Protein AF-A0A9D6UH23-F1 (afdb_monomer_lite)

Structure (mmCIF, N/CA/C/O backbone):
data_AF-A0A9D6UH23-F1
#
_entry.id   AF-A0A9D6UH23-F1
#
loop_
_atom_site.group_PDB
_atom_site.id
_atom_site.type_symbol
_atom_site.label_atom_id
_atom_site.label_alt_id
_atom_site.label_comp_id
_atom_site.label_asym_id
_atom_site.label_entity_id
_atom_site.label_seq_id
_atom_site.pdbx_PDB_ins_code
_atom_site.Cartn_x
_atom_site.Cartn_y
_atom_site.Cartn_z
_atom_site.occupancy
_atom_site.B_iso_or_equiv
_atom_site.auth_seq_id
_atom_site.auth_comp_id
_atom_site.auth_asym_id
_atom_site.auth_atom_id
_atom_site.pdbx_PDB_model_num
ATOM 1 N N . MET A 1 1 ? -63.597 -39.439 33.596 1.00 49.31 1 MET A N 1
ATOM 2 C CA . MET A 1 1 ? -62.491 -38.861 32.801 1.00 49.31 1 MET A CA 1
ATOM 3 C C . MET A 1 1 ? -61.851 -37.752 33.617 1.00 49.31 1 MET A C 1
ATOM 5 O O . MET A 1 1 ? -62.451 -36.697 33.770 1.00 49.31 1 MET A O 1
ATOM 9 N N . GLY A 1 2 ? -60.706 -38.039 34.240 1.00 55.06 2 GLY A N 1
ATOM 10 C CA . GLY A 1 2 ? -59.949 -37.055 35.014 1.00 55.06 2 GLY A CA 1
ATOM 11 C C . GLY A 1 2 ? -59.305 -36.044 34.073 1.00 55.06 2 GLY A C 1
ATOM 12 O O . GLY A 1 2 ? -58.543 -36.428 33.190 1.00 55.06 2 GLY A O 1
ATOM 13 N N . GLY A 1 3 ? -59.661 -34.770 34.224 1.00 52.69 3 GLY A N 1
ATOM 14 C CA . GLY A 1 3 ? -59.073 -33.688 33.443 1.00 52.69 3 GLY A CA 1
ATOM 15 C C . GLY A 1 3 ? -57.615 -33.469 33.838 1.00 52.69 3 GLY A C 1
ATOM 16 O O . GLY A 1 3 ? -57.324 -33.213 35.007 1.00 52.69 3 GLY A O 1
ATOM 17 N N . LEU A 1 4 ? -56.703 -33.547 32.864 1.00 64.06 4 LEU A N 1
ATOM 18 C CA . LEU A 1 4 ? -55.340 -33.047 33.017 1.00 64.06 4 LEU A CA 1
ATOM 19 C C . LEU A 1 4 ? -55.408 -31.527 33.219 1.00 64.06 4 LEU A C 1
ATOM 21 O O . LEU A 1 4 ? -55.721 -30.780 32.292 1.00 64.06 4 LEU A O 1
ATOM 25 N N . LYS A 1 5 ? -55.110 -31.061 34.435 1.00 62.75 5 LYS A N 1
ATOM 26 C CA . LYS A 1 5 ? -54.800 -29.650 34.677 1.00 62.75 5 LYS A CA 1
ATOM 27 C C . LYS A 1 5 ? -53.452 -29.345 34.026 1.00 62.75 5 LYS A C 1
ATOM 29 O O . LYS A 1 5 ? -52.419 -29.775 34.527 1.00 62.75 5 LYS A O 1
ATOM 34 N N . ALA A 1 6 ? -53.470 -28.599 32.925 1.00 67.31 6 ALA A N 1
ATOM 35 C CA . ALA A 1 6 ? -52.273 -27.964 32.394 1.00 67.31 6 ALA A CA 1
ATOM 36 C C . ALA A 1 6 ? -51.792 -26.911 33.406 1.00 67.31 6 ALA A C 1
ATOM 38 O O . ALA A 1 6 ? -52.476 -25.915 33.655 1.00 67.31 6 ALA A O 1
ATOM 39 N N . VAL A 1 7 ? -50.639 -27.165 34.023 1.00 65.31 7 VAL A N 1
ATOM 40 C CA . VAL A 1 7 ? -49.910 -26.176 34.818 1.00 65.31 7 VAL A CA 1
ATOM 41 C C . VAL A 1 7 ? -49.396 -25.121 33.840 1.00 65.31 7 VAL A C 1
ATOM 43 O O . VAL A 1 7 ? -48.483 -25.369 33.061 1.00 65.31 7 VAL A O 1
ATOM 46 N N . ASN A 1 8 ? -50.048 -23.960 33.817 1.00 63.88 8 ASN A N 1
ATOM 47 C CA . ASN A 1 8 ? -49.547 -22.784 33.115 1.00 63.88 8 ASN A CA 1
ATOM 48 C C . ASN A 1 8 ? -48.603 -22.039 34.063 1.00 63.88 8 ASN A C 1
ATOM 50 O O . ASN A 1 8 ? -49.031 -21.112 34.754 1.00 63.88 8 ASN A O 1
ATOM 54 N N . ASP A 1 9 ? -47.334 -22.443 34.085 1.00 62.91 9 ASP A N 1
ATOM 55 C CA . ASP A 1 9 ? -46.249 -21.707 34.739 1.00 62.91 9 ASP A CA 1
ATOM 56 C C . ASP A 1 9 ? -45.977 -20.410 33.965 1.00 62.91 9 ASP A C 1
ATOM 58 O O . ASP A 1 9 ? -45.059 -20.299 33.153 1.00 62.91 9 ASP A O 1
ATOM 62 N N . LYS A 1 10 ? -46.824 -19.400 34.177 1.00 63.03 10 LYS A N 1
ATOM 63 C CA . LYS A 1 10 ? -46.615 -18.046 33.655 1.00 63.03 10 LYS A CA 1
ATOM 64 C C . LYS A 1 10 ? -45.636 -17.294 34.557 1.00 63.03 10 LYS A C 1
ATOM 66 O O . LYS A 1 10 ? -46.010 -16.332 35.222 1.00 63.03 10 LYS A O 1
ATOM 71 N N . ASN A 1 11 ? -44.381 -17.730 34.561 1.00 68.19 11 ASN A N 1
ATOM 72 C CA . ASN A 1 11 ? -43.277 -16.972 35.141 1.00 68.19 11 ASN A CA 1
ATOM 73 C C . ASN A 1 11 ? -42.895 -15.853 34.160 1.00 68.19 11 ASN A C 1
ATOM 75 O O . ASN A 1 11 ? -42.048 -16.029 33.288 1.00 68.19 11 ASN A O 1
ATOM 79 N N . GLY A 1 12 ? -43.601 -14.724 34.239 1.00 73.75 12 GLY A N 1
ATOM 80 C CA . GLY A 1 12 ? -43.229 -13.505 33.523 1.00 73.75 12 GLY A CA 1
ATOM 81 C C . GLY A 1 12 ? -42.030 -12.831 34.190 1.00 73.75 12 GLY A C 1
ATOM 82 O O . GLY A 1 12 ? -41.964 -12.776 35.415 1.00 73.75 12 GLY A O 1
ATOM 83 N N . PHE A 1 13 ? -41.105 -12.307 33.384 1.00 79.12 13 PHE A N 1
ATOM 84 C CA . PHE A 1 13 ? -40.005 -11.462 33.856 1.00 79.12 13 PHE A CA 1
ATOM 85 C C . PHE A 1 13 ? -40.562 -10.245 34.601 1.00 79.12 13 PHE A C 1
ATOM 87 O O . PHE A 1 13 ? -41.489 -9.584 34.121 1.00 79.12 13 PHE A O 1
ATOM 94 N N . THR A 1 14 ? -40.001 -9.924 35.761 1.00 90.19 14 THR A N 1
ATOM 95 C CA . THR A 1 14 ? -40.414 -8.741 36.511 1.00 90.19 14 THR A CA 1
ATOM 96 C C . THR A 1 14 ? -39.793 -7.477 35.911 1.00 90.19 14 THR A C 1
ATOM 98 O O . THR A 1 14 ? -38.665 -7.467 35.415 1.00 90.19 14 THR A O 1
ATOM 101 N N . LEU A 1 15 ? -40.526 -6.362 35.984 1.00 89.44 15 LEU A N 1
ATOM 102 C CA . LEU A 1 15 ? -40.021 -5.044 35.580 1.00 89.44 15 LEU A CA 1
ATOM 103 C C . LEU A 1 15 ? -38.743 -4.666 36.341 1.00 89.44 15 LEU A C 1
ATOM 105 O O . LEU A 1 15 ? -37.844 -4.051 35.774 1.00 89.44 15 LEU A O 1
ATOM 109 N N . ILE A 1 16 ? -38.648 -5.065 37.612 1.00 92.19 16 ILE A N 1
ATOM 110 C CA . ILE A 1 16 ? -37.480 -4.784 38.444 1.00 92.19 16 ILE A CA 1
ATOM 111 C C . ILE A 1 16 ? -36.256 -5.608 38.030 1.00 92.19 16 ILE A C 1
ATOM 113 O O . ILE A 1 16 ? -35.155 -5.062 38.002 1.00 92.19 16 ILE A O 1
ATOM 117 N N . GLU A 1 17 ? -36.427 -6.873 37.630 1.00 91.19 17 GLU A N 1
ATOM 118 C CA . GLU A 1 17 ? -35.328 -7.684 37.085 1.00 91.19 17 GLU A CA 1
ATOM 119 C C . GLU A 1 17 ? -34.747 -7.037 35.831 1.00 91.19 17 GLU A C 1
ATOM 121 O O . GLU A 1 17 ? -33.531 -6.914 35.699 1.00 91.19 17 GLU A O 1
ATOM 126 N N . LEU A 1 18 ? -35.608 -6.547 34.938 1.00 90.50 18 LEU A N 1
ATOM 127 C CA . LEU A 1 18 ? -35.157 -5.906 33.709 1.00 90.50 18 LEU A CA 1
ATOM 128 C C . LEU A 1 18 ? -34.449 -4.566 33.983 1.00 90.50 18 LEU A C 1
ATOM 130 O O . LEU A 1 18 ? -33.442 -4.263 33.344 1.00 90.50 18 LEU A O 1
ATOM 134 N N . LEU A 1 19 ? -34.904 -3.797 34.979 1.00 92.69 19 LEU A N 1
ATOM 135 C CA . LEU A 1 19 ? -34.249 -2.551 35.396 1.00 92.69 19 LEU A CA 1
ATOM 136 C C . LEU A 1 19 ? -32.844 -2.781 35.967 1.00 92.69 19 LEU A C 1
ATOM 138 O O . LEU A 1 19 ? -31.920 -2.038 35.631 1.00 92.69 19 LEU A O 1
ATOM 142 N N . ILE A 1 20 ? -32.659 -3.817 36.789 1.00 94.44 20 ILE A N 1
ATOM 143 C CA . ILE A 1 20 ? -31.343 -4.154 37.352 1.00 94.44 20 ILE A CA 1
ATOM 144 C C . ILE A 1 20 ? -30.382 -4.595 36.241 1.00 94.44 20 ILE A C 1
ATOM 146 O O . ILE A 1 20 ? -29.225 -4.175 36.226 1.00 94.44 20 ILE A O 1
ATOM 150 N N . VAL A 1 21 ? -30.857 -5.384 35.273 1.00 95.06 21 VAL A N 1
ATOM 151 C CA . VAL A 1 21 ? -30.034 -5.836 34.141 1.00 95.06 21 VAL A CA 1
ATOM 152 C C . VAL A 1 21 ? -29.524 -4.651 33.319 1.00 95.06 21 VAL A C 1
ATOM 154 O O . VAL A 1 21 ? -28.325 -4.562 33.054 1.00 95.06 21 VAL A O 1
ATOM 157 N N . VAL A 1 22 ? -30.396 -3.701 32.963 1.00 94.94 22 VAL A N 1
ATOM 158 C CA . VAL A 1 22 ? -29.988 -2.509 32.198 1.00 94.94 22 VAL A CA 1
ATOM 159 C C . VAL A 1 22 ? -29.034 -1.627 33.009 1.00 94.94 22 VAL A C 1
ATOM 161 O O . VAL A 1 22 ? -28.073 -1.102 32.446 1.00 94.94 22 VAL A O 1
ATOM 164 N N . ALA A 1 23 ? -29.232 -1.514 34.327 1.00 95.38 23 ALA A N 1
ATOM 165 C CA . ALA A 1 23 ? -28.320 -0.777 35.201 1.00 95.38 23 ALA A CA 1
ATOM 166 C C . ALA A 1 23 ? -26.905 -1.386 35.210 1.00 95.38 23 ALA A C 1
ATOM 168 O O . ALA A 1 23 ? -25.921 -0.660 35.062 1.00 95.38 23 ALA A O 1
ATOM 169 N N . ILE A 1 24 ? -26.786 -2.714 35.311 1.00 96.81 24 ILE A N 1
ATOM 170 C CA . ILE A 1 24 ? -25.489 -3.408 35.275 1.00 96.81 24 ILE A CA 1
ATOM 171 C C . ILE A 1 24 ? -24.831 -3.263 33.895 1.00 96.81 24 ILE A C 1
ATOM 173 O O . ILE A 1 24 ? -23.644 -2.937 33.817 1.00 96.81 24 ILE A O 1
ATOM 177 N N . ILE A 1 25 ? -25.589 -3.440 32.804 1.00 96.38 25 ILE A N 1
ATOM 178 C CA . ILE A 1 25 ? -25.079 -3.249 31.435 1.00 96.38 25 ILE A CA 1
ATOM 179 C C . ILE A 1 25 ? -24.579 -1.813 31.242 1.00 96.38 25 ILE A C 1
ATOM 181 O O . ILE A 1 25 ? -23.521 -1.623 30.649 1.00 96.38 25 ILE A O 1
ATOM 185 N N . GLY A 1 26 ? -25.282 -0.809 31.778 1.00 96.00 26 GLY A N 1
ATOM 186 C CA . GLY A 1 26 ? -24.863 0.592 31.711 1.00 96.00 26 GLY A CA 1
ATOM 187 C C . GLY A 1 26 ? -23.502 0.844 32.370 1.00 96.00 26 GLY A C 1
ATOM 188 O O . GLY A 1 26 ? -22.642 1.497 31.776 1.00 96.00 26 GLY A O 1
ATOM 189 N N . ILE A 1 27 ? -23.268 0.265 33.553 1.00 95.81 27 ILE A N 1
ATOM 190 C CA . ILE A 1 27 ? -21.978 0.361 34.256 1.00 95.81 27 ILE A CA 1
ATOM 191 C C . ILE A 1 27 ? -20.874 -0.299 33.421 1.00 95.81 27 ILE A C 1
ATOM 193 O O . ILE A 1 27 ? -19.847 0.326 33.152 1.00 95.81 27 ILE A O 1
ATOM 197 N N . LEU A 1 28 ? -21.095 -1.526 32.938 1.00 96.75 28 LEU A N 1
ATOM 198 C CA . LEU A 1 28 ? -20.116 -2.232 32.105 1.00 96.75 28 LEU A CA 1
ATOM 199 C C . LEU A 1 28 ? -19.813 -1.476 30.802 1.00 96.75 28 LEU A C 1
ATOM 201 O O . LEU A 1 28 ? -18.648 -1.338 30.431 1.00 96.75 28 LEU A O 1
ATOM 205 N N . ALA A 1 29 ? -20.837 -0.937 30.136 1.00 94.56 29 ALA A N 1
ATOM 206 C CA . ALA A 1 29 ? -20.697 -0.191 28.889 1.00 94.56 29 ALA A CA 1
ATOM 207 C C . ALA A 1 29 ? -19.859 1.084 29.070 1.00 94.56 29 ALA A C 1
ATOM 209 O O . ALA A 1 29 ? -19.006 1.372 28.232 1.00 94.56 29 ALA A O 1
ATOM 210 N N . SER A 1 30 ? -20.041 1.809 30.181 1.00 94.38 30 SER A N 1
ATOM 211 C CA . SER A 1 30 ? -19.288 3.040 30.464 1.00 94.38 30 SER A CA 1
ATOM 212 C C . SER A 1 30 ? -17.771 2.829 30.563 1.00 94.38 30 SER A C 1
ATOM 214 O O . SER A 1 30 ? -17.003 3.706 30.175 1.00 94.38 30 SER A O 1
ATOM 216 N N . ILE A 1 31 ? -17.338 1.648 31.017 1.00 93.12 31 ILE A N 1
ATOM 217 C CA . ILE A 1 31 ? -15.921 1.270 31.108 1.00 93.12 31 ILE A CA 1
ATOM 218 C C . ILE A 1 31 ? -15.450 0.626 29.794 1.00 93.12 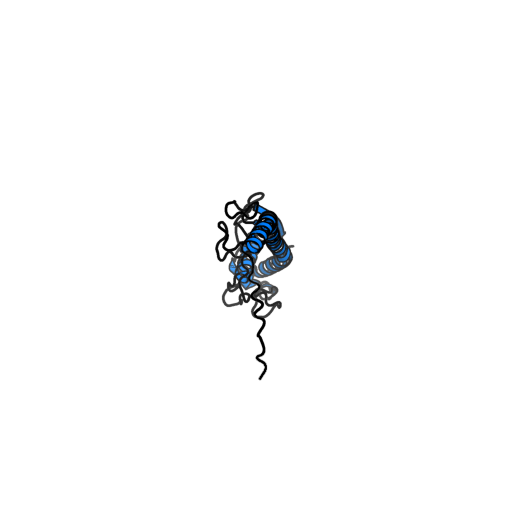31 ILE A C 1
ATOM 220 O O . ILE A 1 31 ? -14.343 0.893 29.324 1.00 93.12 31 ILE A O 1
ATOM 224 N N . ALA A 1 32 ? -16.288 -0.209 29.174 1.00 91.94 32 ALA A N 1
ATOM 225 C CA . ALA A 1 32 ? -15.913 -1.001 28.006 1.00 91.94 32 ALA A CA 1
ATOM 226 C C . ALA A 1 32 ? -15.811 -0.181 26.708 1.00 91.94 32 ALA A C 1
ATOM 228 O O . ALA A 1 32 ? -14.879 -0.388 25.930 1.00 91.94 32 ALA A O 1
ATOM 229 N N . ILE A 1 33 ? -16.733 0.758 26.467 1.00 90.31 33 ILE A N 1
ATOM 230 C CA . ILE A 1 33 ? -16.789 1.555 25.228 1.00 90.31 33 ILE A CA 1
ATOM 231 C C . ILE A 1 33 ? -15.488 2.336 24.963 1.00 90.31 33 ILE A C 1
ATOM 233 O O . ILE A 1 33 ? -14.926 2.168 23.875 1.00 90.31 33 ILE A O 1
ATOM 237 N N . PRO A 1 34 ? -14.954 3.150 25.899 1.00 86.62 34 PRO A N 1
ATOM 238 C CA . PRO A 1 34 ? -13.729 3.907 25.632 1.00 86.62 34 PRO A CA 1
ATOM 239 C C . PRO A 1 34 ? -12.519 2.991 25.388 1.00 86.62 34 PRO A C 1
ATOM 241 O O . PRO A 1 34 ? -11.709 3.260 24.499 1.00 86.62 34 PRO A O 1
ATOM 244 N N . GLY A 1 35 ? -12.421 1.870 26.113 1.00 87.88 35 GLY A N 1
ATOM 245 C CA . GLY A 1 35 ? -11.365 0.876 25.900 1.00 87.88 35 GLY A CA 1
ATOM 246 C C . GLY A 1 35 ? -11.446 0.204 24.525 1.00 87.88 35 GLY A C 1
ATOM 247 O O . GLY A 1 35 ? -10.427 0.031 23.853 1.00 87.88 35 GLY A O 1
ATOM 248 N N . TYR A 1 36 ? -12.657 -0.126 24.072 1.00 88.81 36 TYR A N 1
ATOM 249 C CA . TYR A 1 36 ? -12.892 -0.740 22.766 1.00 88.81 36 TYR A CA 1
ATOM 250 C C . TYR A 1 36 ? -12.531 0.197 21.605 1.00 88.81 36 TYR A C 1
ATOM 252 O O . TYR A 1 36 ? -11.835 -0.221 20.677 1.00 88.81 36 TYR A O 1
ATOM 260 N N . ILE A 1 37 ? -12.927 1.473 21.678 1.00 86.06 37 ILE A N 1
ATOM 261 C CA . ILE A 1 37 ? -12.585 2.487 20.665 1.00 86.06 37 ILE A CA 1
ATOM 262 C C . ILE A 1 37 ? -11.061 2.648 20.561 1.00 86.06 37 ILE A C 1
ATOM 264 O O . ILE A 1 37 ? -10.508 2.595 19.464 1.00 86.06 37 ILE A O 1
ATOM 268 N N . GLY A 1 38 ? -10.357 2.740 21.696 1.00 85.75 38 GLY A N 1
ATOM 269 C CA . GLY A 1 38 ? -8.894 2.831 21.709 1.00 85.75 38 GLY A CA 1
ATOM 270 C C . GLY A 1 38 ? -8.179 1.581 21.170 1.00 85.75 38 GLY A C 1
ATOM 271 O O . GLY A 1 38 ? -7.083 1.683 20.617 1.00 85.75 38 GLY A O 1
ATOM 272 N N . SER A 1 39 ? -8.776 0.393 21.304 1.00 89.12 39 SER A N 1
ATOM 273 C CA . SER A 1 39 ? -8.227 -0.848 20.737 1.00 89.12 39 SER A CA 1
ATOM 274 C C . SER A 1 39 ? -8.388 -0.910 19.215 1.00 89.12 39 SER A C 1
ATOM 276 O O . SER A 1 39 ? -7.436 -1.244 18.500 1.00 89.12 39 SER A O 1
ATOM 278 N N . GLN A 1 40 ? -9.563 -0.524 18.700 1.00 88.19 40 GLN A N 1
ATOM 279 C CA . GLN A 1 40 ? -9.784 -0.397 17.256 1.00 88.19 40 GLN A CA 1
ATOM 280 C C . GLN A 1 40 ? -8.801 0.592 16.632 1.00 88.19 40 GLN A C 1
ATOM 282 O O . GLN A 1 40 ? -8.210 0.313 15.592 1.00 88.19 40 GLN A O 1
ATOM 287 N N . GLU A 1 41 ? -8.569 1.707 17.317 1.00 85.75 41 GLU A N 1
ATOM 288 C CA . GLU A 1 41 ? -7.643 2.744 16.891 1.00 85.75 41 GLU A CA 1
ATOM 289 C C . GLU A 1 41 ? -6.211 2.232 16.718 1.00 85.75 41 GLU A C 1
ATOM 291 O O . GLU A 1 41 ? -5.603 2.327 15.648 1.00 85.75 41 GLU A O 1
ATOM 296 N N . LYS A 1 42 ? -5.682 1.602 17.770 1.00 87.94 42 LYS A N 1
ATOM 297 C CA . LYS A 1 42 ? -4.353 0.982 17.735 1.00 87.94 42 LYS A CA 1
ATOM 298 C C . LYS A 1 42 ? -4.251 -0.068 16.633 1.00 87.94 42 LYS A C 1
ATOM 300 O O . LYS A 1 42 ? -3.207 -0.177 15.991 1.00 87.94 42 LYS A O 1
ATOM 305 N N . SER A 1 43 ? -5.330 -0.811 16.393 1.00 90.69 43 SER A N 1
ATOM 306 C CA . SER A 1 43 ? -5.388 -1.812 15.328 1.00 90.69 43 SER A CA 1
ATOM 307 C C . SER A 1 43 ? -5.273 -1.162 13.946 1.00 90.69 43 SER A C 1
ATOM 309 O O . SER A 1 43 ? -4.437 -1.592 13.155 1.00 90.69 43 SER A O 1
ATOM 311 N N . ARG A 1 44 ? -6.012 -0.076 13.672 1.00 90.44 44 ARG A N 1
ATOM 312 C CA . ARG A 1 44 ? -5.926 0.670 12.400 1.00 90.44 44 ARG A CA 1
ATOM 313 C C . ARG A 1 44 ? -4.538 1.258 12.164 1.00 90.44 44 ARG A C 1
ATOM 315 O O . ARG A 1 44 ? -3.969 1.057 11.091 1.00 90.44 44 ARG A O 1
ATOM 322 N N . LYS A 1 45 ? -3.958 1.919 13.174 1.00 90.06 45 LYS A N 1
ATOM 323 C CA . LYS A 1 45 ? -2.577 2.433 13.106 1.00 90.06 45 LYS A CA 1
ATOM 324 C C . LYS A 1 45 ? -1.579 1.308 12.814 1.00 90.06 45 LYS A C 1
ATOM 326 O O . LYS A 1 45 ? -0.722 1.450 11.945 1.00 90.06 45 LYS A O 1
ATOM 331 N N . SER A 1 46 ? -1.724 0.163 13.487 1.00 92.00 46 SER A N 1
ATOM 332 C CA . SER A 1 46 ? -0.863 -1.003 13.263 1.00 92.00 46 SER A CA 1
ATOM 333 C C . SER A 1 46 ? -0.951 -1.534 11.832 1.00 92.00 46 SER A C 1
ATOM 335 O O . SER A 1 46 ? 0.085 -1.868 11.263 1.00 92.00 46 SER A O 1
ATOM 337 N N . VAL A 1 47 ? -2.149 -1.586 11.240 1.00 92.81 47 VAL A N 1
ATOM 338 C CA . VAL A 1 47 ? -2.339 -2.053 9.857 1.00 92.81 47 VAL A CA 1
ATOM 339 C C . VAL A 1 47 ? -1.577 -1.174 8.868 1.00 92.81 47 VAL A C 1
ATOM 341 O O . VAL A 1 47 ? -0.833 -1.710 8.055 1.00 92.81 47 VAL A O 1
ATOM 344 N N . ILE A 1 48 ? -1.674 0.155 8.970 1.00 92.38 48 ILE A N 1
ATOM 345 C CA . ILE A 1 48 ? -0.981 1.058 8.032 1.00 92.38 48 ILE A CA 1
ATOM 346 C C . ILE A 1 48 ? 0.536 0.992 8.209 1.00 92.38 48 ILE A C 1
ATOM 348 O O . ILE A 1 48 ? 1.266 0.921 7.225 1.00 92.38 48 ILE A O 1
ATOM 352 N N . ILE A 1 49 ? 1.028 0.967 9.452 1.00 92.69 49 ILE A N 1
ATOM 353 C CA . ILE A 1 49 ? 2.470 0.830 9.711 1.00 92.69 49 ILE A CA 1
ATOM 354 C C . ILE A 1 49 ? 2.994 -0.486 9.122 1.00 92.69 49 ILE A C 1
ATOM 356 O O . ILE A 1 49 ? 4.062 -0.510 8.513 1.00 92.69 49 ILE A O 1
ATOM 360 N N . LYS A 1 50 ? 2.245 -1.583 9.282 1.00 95.06 50 LYS A N 1
ATOM 361 C CA . LYS A 1 50 ? 2.597 -2.880 8.694 1.00 95.06 50 LYS A CA 1
ATOM 362 C C . LYS A 1 50 ? 2.555 -2.840 7.170 1.00 95.06 50 LYS A C 1
ATOM 364 O O . LYS A 1 50 ? 3.481 -3.354 6.561 1.00 95.06 50 LYS A O 1
ATOM 369 N N . ALA A 1 51 ? 1.545 -2.207 6.578 1.00 94.38 51 ALA A N 1
ATOM 370 C CA . ALA A 1 51 ? 1.432 -2.048 5.132 1.00 94.38 51 ALA A CA 1
ATOM 371 C C . ALA A 1 51 ? 2.629 -1.275 4.556 1.00 94.38 51 ALA A C 1
ATOM 373 O O . ALA A 1 51 ? 3.264 -1.749 3.620 1.00 94.38 51 ALA A O 1
ATOM 374 N N . GLY A 1 52 ? 3.008 -0.151 5.174 1.00 94.50 52 GLY A N 1
ATOM 375 C CA . GLY A 1 52 ? 4.178 0.625 4.756 1.00 94.50 52 GLY A CA 1
ATOM 376 C C . GLY A 1 52 ? 5.495 -0.150 4.879 1.00 94.50 52 GLY A C 1
ATOM 377 O O . GLY A 1 52 ? 6.327 -0.105 3.979 1.00 94.50 52 GLY A O 1
ATOM 378 N N . ARG A 1 53 ? 5.681 -0.919 5.959 1.00 94.56 53 ARG A N 1
ATOM 379 C CA . ARG A 1 53 ? 6.869 -1.780 6.113 1.00 94.56 53 ARG A CA 1
ATOM 380 C C . ARG A 1 53 ? 6.887 -2.941 5.124 1.00 94.56 53 ARG A C 1
ATOM 382 O O . ARG A 1 53 ? 7.941 -3.272 4.606 1.00 94.56 53 ARG A O 1
ATOM 389 N N . ALA A 1 54 ? 5.735 -3.551 4.857 1.00 93.19 54 ALA A N 1
ATOM 390 C CA . ALA A 1 54 ? 5.629 -4.642 3.896 1.00 93.19 54 ALA A CA 1
ATOM 391 C C . ALA A 1 54 ? 5.947 -4.171 2.471 1.00 93.19 54 ALA A C 1
ATOM 393 O O . ALA A 1 54 ? 6.583 -4.902 1.726 1.00 93.19 54 ALA A O 1
ATOM 394 N N . SER A 1 55 ? 5.588 -2.929 2.125 1.00 93.44 55 SER A N 1
ATOM 395 C CA . SER A 1 55 ? 5.886 -2.361 0.805 1.00 93.44 55 SER A CA 1
ATOM 396 C C . SER A 1 55 ? 7.362 -2.038 0.563 1.00 93.44 55 SER A C 1
ATOM 398 O O . SER A 1 55 ? 7.726 -1.685 -0.553 1.00 93.44 55 SER A O 1
ATOM 400 N N . GLU A 1 56 ? 8.228 -2.135 1.575 1.00 93.25 56 GLU A N 1
ATOM 401 C CA . GLU A 1 56 ? 9.640 -1.765 1.448 1.00 93.25 56 GLU A CA 1
ATOM 402 C C . GLU A 1 56 ? 10.377 -2.610 0.412 1.00 93.25 56 GLU A C 1
ATOM 404 O O . GLU A 1 56 ? 10.984 -2.067 -0.512 1.00 93.25 56 GLU A O 1
ATOM 409 N N . SER A 1 57 ? 10.310 -3.936 0.555 1.00 92.50 57 SER A N 1
ATOM 410 C CA . SER A 1 57 ? 10.981 -4.861 -0.360 1.00 92.50 57 SER A CA 1
ATOM 411 C C . SER A 1 57 ? 10.439 -4.732 -1.772 1.00 92.50 57 SER A C 1
ATOM 413 O O . SER A 1 57 ? 11.208 -4.725 -2.730 1.00 92.50 57 SER A O 1
ATOM 415 N N . ASP A 1 58 ? 9.124 -4.574 -1.905 1.00 91.94 58 ASP A N 1
ATOM 416 C CA . ASP A 1 58 ? 8.496 -4.458 -3.214 1.00 91.94 58 ASP A CA 1
ATOM 417 C C . ASP A 1 58 ? 8.962 -3.179 -3.900 1.00 91.94 58 ASP A C 1
ATOM 419 O O . ASP A 1 58 ? 9.445 -3.224 -5.024 1.00 91.94 58 ASP A O 1
ATOM 423 N N . MET A 1 59 ? 8.913 -2.044 -3.200 1.00 93.75 59 MET A N 1
ATOM 424 C CA . MET A 1 59 ? 9.345 -0.762 -3.749 1.00 93.75 59 MET A CA 1
ATOM 425 C C . MET A 1 59 ? 10.818 -0.778 -4.153 1.00 93.75 59 MET A C 1
ATOM 427 O O . MET A 1 59 ? 11.160 -0.229 -5.198 1.00 93.75 59 MET A O 1
ATOM 431 N N . GLN A 1 60 ? 11.683 -1.451 -3.388 1.00 93.88 60 GLN A N 1
ATOM 432 C CA . GLN A 1 60 ? 13.074 -1.677 -3.789 1.00 93.88 60 GLN A CA 1
ATOM 433 C C . GLN A 1 60 ? 13.157 -2.414 -5.133 1.00 93.88 60 GLN A C 1
ATOM 435 O O . GLN A 1 60 ? 13.846 -1.967 -6.051 1.00 93.88 60 GLN A O 1
ATOM 440 N N . HIS A 1 61 ? 12.434 -3.524 -5.284 1.00 93.56 61 HIS A N 1
ATOM 441 C CA . HIS A 1 61 ? 12.416 -4.283 -6.535 1.00 93.56 61 HIS A CA 1
ATOM 442 C C . HIS A 1 61 ? 11.833 -3.472 -7.703 1.00 93.56 61 HIS A C 1
ATOM 444 O O . HIS A 1 61 ? 12.434 -3.433 -8.774 1.00 93.56 61 HIS A O 1
ATOM 450 N N . TRP A 1 62 ? 10.736 -2.750 -7.482 1.00 94.12 62 TRP A N 1
ATOM 451 C CA . TRP A 1 62 ? 10.055 -1.958 -8.506 1.00 94.12 62 TRP A CA 1
ATOM 452 C C . TRP A 1 62 ? 10.888 -0.784 -9.014 1.00 94.12 62 TRP A C 1
ATOM 454 O O . TRP A 1 62 ? 10.931 -0.547 -10.221 1.00 94.12 62 TRP A O 1
ATOM 464 N N . ILE A 1 63 ? 11.601 -0.079 -8.132 1.00 95.19 63 ILE A N 1
ATOM 465 C CA . ILE A 1 63 ? 12.509 0.997 -8.549 1.00 95.19 63 ILE A CA 1
ATOM 466 C C . ILE A 1 63 ? 13.651 0.422 -9.396 1.00 95.19 63 ILE A C 1
ATOM 468 O O . ILE A 1 63 ? 13.942 0.955 -10.467 1.00 95.19 63 ILE A O 1
ATOM 472 N N . ASN A 1 64 ? 14.261 -0.688 -8.968 1.00 94.75 64 ASN A N 1
ATOM 473 C CA . ASN A 1 64 ? 15.343 -1.339 -9.715 1.00 94.75 64 ASN A CA 1
ATOM 474 C C . ASN A 1 64 ? 14.893 -1.781 -11.120 1.00 94.75 64 ASN A C 1
ATOM 476 O O . ASN A 1 64 ? 15.625 -1.609 -12.098 1.00 94.75 64 ASN A O 1
ATOM 480 N N . SER A 1 65 ? 13.680 -2.320 -11.235 1.00 93.94 65 SER A N 1
ATOM 481 C CA . SER A 1 65 ? 13.070 -2.711 -12.509 1.00 93.94 65 SER A CA 1
ATOM 482 C C . SER A 1 65 ? 12.767 -1.504 -13.402 1.00 93.94 65 SER A C 1
ATOM 484 O O . SER A 1 65 ? 13.123 -1.505 -14.582 1.00 93.94 65 SER A O 1
ATOM 486 N N . ALA A 1 66 ? 12.225 -0.420 -12.842 1.00 94.75 66 ALA A N 1
ATOM 487 C CA . ALA A 1 66 ? 11.988 0.820 -13.581 1.00 94.75 66 ALA A CA 1
ATOM 488 C C . ALA A 1 66 ? 13.297 1.453 -14.098 1.00 94.75 66 ALA A C 1
ATOM 490 O O . ALA A 1 66 ? 13.351 1.911 -15.237 1.00 94.75 66 ALA A O 1
ATOM 491 N N . ILE A 1 67 ? 14.389 1.421 -13.323 1.00 94.88 67 ILE A N 1
ATOM 492 C CA . ILE A 1 67 ? 15.707 1.922 -13.762 1.00 94.88 67 ILE A CA 1
ATOM 493 C C . ILE A 1 67 ? 16.214 1.154 -14.984 1.00 94.88 67 ILE A C 1
ATOM 495 O O . ILE A 1 67 ? 16.719 1.757 -15.932 1.00 94.88 67 ILE A O 1
ATOM 499 N N . LYS A 1 68 ? 16.056 -0.174 -15.007 1.00 94.62 68 LYS A N 1
ATOM 500 C CA . LYS A 1 68 ? 16.445 -0.989 -16.169 1.00 94.62 68 LYS A CA 1
ATOM 501 C C . LYS A 1 68 ? 15.642 -0.624 -17.418 1.00 94.62 68 LYS A C 1
ATOM 503 O O . LYS A 1 68 ? 16.189 -0.699 -18.518 1.00 94.62 68 LYS A O 1
ATOM 508 N N . GLY A 1 69 ? 14.387 -0.210 -17.241 1.00 94.00 69 GLY A N 1
ATOM 509 C CA . GLY A 1 69 ? 13.497 0.275 -18.295 1.00 94.00 69 GLY A CA 1
ATOM 510 C C . GLY A 1 69 ? 13.811 1.672 -18.825 1.00 94.00 69 GLY A C 1
ATOM 511 O O . GLY A 1 69 ? 13.386 1.998 -19.929 1.00 94.00 69 GLY A O 1
ATOM 512 N N . ALA A 1 70 ? 14.590 2.474 -18.091 1.00 93.81 70 ALA A N 1
ATOM 513 C CA . ALA A 1 70 ? 14.915 3.854 -18.462 1.00 93.81 70 ALA A CA 1
ATOM 514 C C . ALA A 1 70 ? 15.709 3.979 -19.771 1.00 93.81 70 ALA A C 1
ATOM 516 O O . ALA A 1 70 ? 15.720 5.033 -20.406 1.00 93.81 70 ALA A O 1
ATOM 517 N N . VAL A 1 71 ? 16.387 2.905 -20.179 1.00 92.25 71 VAL A N 1
ATOM 518 C CA . VAL A 1 71 ? 17.184 2.848 -21.404 1.00 92.25 71 VAL A CA 1
ATOM 519 C C . VAL A 1 71 ? 16.535 1.835 -22.352 1.00 92.25 71 VAL A C 1
ATOM 521 O O . VAL A 1 71 ? 16.745 0.640 -22.175 1.00 92.25 71 VAL A O 1
ATOM 524 N N . PRO A 1 72 ? 15.787 2.257 -23.390 1.00 88.56 72 PRO A N 1
ATOM 525 C CA . PRO A 1 72 ? 15.056 1.329 -24.264 1.00 88.56 72 PRO A CA 1
ATOM 526 C C . PRO A 1 72 ? 15.946 0.342 -25.034 1.00 88.56 72 PRO A C 1
ATOM 528 O O . PRO A 1 72 ? 15.483 -0.708 -25.466 1.00 88.56 72 PRO A O 1
ATOM 531 N N . THR A 1 73 ? 17.227 0.673 -25.218 1.00 92.38 73 THR A N 1
ATOM 532 C CA . THR A 1 73 ? 18.226 -0.202 -25.851 1.00 92.38 73 THR A CA 1
ATOM 533 C C . THR A 1 73 ? 18.838 -1.219 -24.887 1.00 92.38 73 THR A C 1
ATOM 535 O O . THR A 1 73 ? 19.567 -2.108 -25.325 1.00 92.38 73 THR A O 1
ATOM 538 N N . ASN A 1 74 ? 18.561 -1.110 -23.586 1.00 91.81 74 ASN A N 1
ATOM 539 C CA . ASN A 1 74 ? 18.979 -2.090 -22.598 1.00 91.81 74 ASN A CA 1
ATOM 540 C C . ASN A 1 74 ? 18.210 -3.400 -22.835 1.00 91.81 74 ASN A C 1
ATOM 542 O O . ASN A 1 74 ? 16.979 -3.383 -22.804 1.00 91.81 74 ASN A O 1
ATOM 546 N N . PRO A 1 75 ? 18.885 -4.552 -23.001 1.00 94.00 75 PRO A N 1
ATOM 547 C CA . PRO A 1 75 ? 18.205 -5.843 -23.098 1.00 94.00 75 PRO A CA 1
ATOM 548 C C . PRO A 1 75 ? 17.271 -6.119 -21.910 1.00 94.00 75 PRO A C 1
ATOM 550 O O . PRO A 1 75 ? 16.228 -6.746 -22.077 1.00 94.00 75 PRO A O 1
ATOM 553 N N . ALA A 1 76 ? 17.610 -5.603 -20.722 1.00 95.38 76 ALA A N 1
ATOM 554 C CA . ALA A 1 76 ? 16.782 -5.742 -19.530 1.00 95.38 76 ALA A CA 1
ATOM 555 C C . ALA A 1 76 ? 15.499 -4.893 -19.562 1.00 95.38 76 ALA A C 1
ATOM 557 O O . ALA A 1 76 ? 14.616 -5.125 -18.744 1.00 95.38 76 ALA A O 1
ATOM 558 N N . ALA A 1 77 ? 15.353 -3.941 -20.489 1.00 94.69 77 ALA A N 1
ATOM 559 C CA . ALA A 1 77 ? 14.147 -3.123 -20.612 1.00 94.69 77 ALA A CA 1
ATOM 560 C C . ALA A 1 77 ? 12.927 -3.946 -21.073 1.00 94.69 77 ALA A C 1
ATOM 562 O O . ALA A 1 77 ? 11.792 -3.611 -20.747 1.00 94.69 77 ALA A O 1
ATOM 563 N N . LEU A 1 78 ? 13.154 -5.049 -21.795 1.00 93.75 78 LEU A N 1
ATOM 564 C CA . LEU A 1 78 ? 12.094 -5.943 -22.274 1.00 93.75 78 LEU A CA 1
ATOM 565 C C . LEU A 1 78 ? 11.734 -7.053 -21.276 1.00 93.75 78 LEU A C 1
ATOM 567 O O . LEU A 1 78 ? 10.787 -7.798 -21.518 1.00 93.75 78 LEU A O 1
ATOM 571 N N . LEU A 1 79 ? 12.487 -7.189 -20.181 1.00 94.88 79 LEU A N 1
ATOM 572 C CA . LEU A 1 79 ? 12.208 -8.185 -19.151 1.00 94.88 79 LEU A CA 1
ATOM 573 C C . LEU A 1 79 ? 11.003 -7.773 -18.310 1.00 94.88 79 LEU A C 1
ATOM 575 O O . LEU A 1 79 ? 10.721 -6.587 -18.146 1.00 94.88 79 LEU A O 1
ATOM 579 N N . ILE A 1 80 ? 10.340 -8.780 -17.754 1.00 93.69 80 ILE A N 1
ATOM 580 C CA . ILE A 1 80 ? 9.289 -8.645 -16.752 1.00 93.69 80 ILE A CA 1
ATOM 581 C C . ILE A 1 80 ? 9.874 -9.186 -15.450 1.00 93.69 80 ILE A C 1
ATOM 583 O O . ILE A 1 80 ? 10.297 -10.341 -15.392 1.00 93.69 80 ILE A O 1
ATOM 587 N N . GLU A 1 81 ? 9.971 -8.332 -14.436 1.00 93.25 81 GLU A N 1
ATOM 588 C CA . GLU A 1 81 ? 10.691 -8.639 -13.192 1.00 93.25 81 GLU A CA 1
ATOM 589 C C . GLU A 1 81 ? 9.860 -8.407 -11.928 1.00 93.25 81 GLU A C 1
ATOM 591 O O . GLU A 1 81 ? 10.242 -8.877 -10.857 1.00 93.25 81 GLU A O 1
ATOM 596 N N . VAL A 1 82 ? 8.740 -7.693 -12.045 1.00 92.62 82 VAL A N 1
ATOM 597 C CA . VAL A 1 82 ? 7.854 -7.361 -10.930 1.00 92.62 82 VAL A CA 1
ATOM 598 C C . VAL A 1 82 ? 6.455 -7.892 -11.180 1.00 92.62 82 VAL A C 1
ATOM 600 O O . VAL A 1 82 ? 5.977 -7.875 -12.309 1.00 92.62 82 VAL A O 1
ATOM 603 N N . ASP A 1 83 ? 5.823 -8.350 -10.106 1.00 90.88 83 ASP A N 1
ATOM 604 C CA . ASP A 1 83 ? 4.407 -8.707 -10.070 1.00 90.88 83 ASP A CA 1
ATOM 605 C C . ASP A 1 83 ? 3.608 -7.409 -9.892 1.00 90.88 83 ASP A C 1
ATOM 607 O O . ASP A 1 83 ? 3.631 -6.798 -8.821 1.00 90.88 83 ASP A O 1
ATOM 611 N N . THR A 1 84 ? 2.992 -6.943 -10.974 1.00 88.81 84 THR A N 1
ATOM 612 C CA . THR A 1 84 ? 2.267 -5.669 -11.045 1.00 88.81 84 THR A CA 1
ATOM 613 C C . THR A 1 84 ? 0.774 -5.819 -10.824 1.00 88.81 84 THR A C 1
ATOM 615 O O . THR A 1 84 ? 0.134 -4.843 -10.439 1.00 88.81 84 THR A O 1
ATOM 618 N N . ASP A 1 85 ? 0.224 -7.015 -11.020 1.00 86.44 85 ASP A N 1
ATOM 619 C CA . ASP A 1 85 ? -1.183 -7.320 -10.762 1.00 86.44 85 ASP A CA 1
ATOM 620 C C . ASP A 1 85 ? -1.409 -7.990 -9.394 1.00 86.44 85 ASP A C 1
ATOM 622 O O . ASP A 1 85 ? -2.548 -8.244 -9.003 1.00 86.44 85 ASP A O 1
ATOM 626 N N . TRP A 1 86 ? -0.332 -8.227 -8.642 1.00 87.56 86 TRP A N 1
ATOM 627 C CA . TRP A 1 86 ? -0.319 -8.803 -7.300 1.00 87.56 86 TRP A CA 1
ATOM 628 C C . TRP A 1 86 ? -1.004 -10.173 -7.219 1.00 87.56 86 TRP A C 1
ATOM 630 O O . TRP A 1 86 ? -1.623 -10.523 -6.205 1.00 87.56 86 TRP A O 1
ATOM 640 N N . ASN A 1 87 ? -0.928 -10.955 -8.296 1.00 85.69 87 ASN A N 1
ATOM 641 C CA . ASN A 1 87 ? -1.507 -12.293 -8.351 1.00 85.69 87 ASN A CA 1
ATOM 642 C C . ASN A 1 87 ? -0.604 -13.368 -7.704 1.00 85.69 87 ASN A C 1
ATOM 644 O O . ASN A 1 87 ? -1.024 -14.521 -7.559 1.00 85.69 87 ASN A O 1
ATOM 648 N N . GLY A 1 88 ? 0.610 -12.995 -7.278 1.00 89.06 88 GLY A N 1
ATOM 649 C CA . GLY A 1 88 ? 1.597 -13.874 -6.655 1.00 89.06 88 GLY A CA 1
ATOM 650 C C . GLY A 1 88 ? 2.585 -14.509 -7.636 1.00 89.06 88 GLY A C 1
ATOM 651 O O . GLY A 1 88 ? 3.358 -15.383 -7.230 1.00 89.06 88 GLY A O 1
ATOM 652 N N . ALA A 1 89 ? 2.573 -14.113 -8.908 1.00 89.69 89 ALA A N 1
ATOM 653 C CA . ALA A 1 89 ? 3.461 -14.616 -9.944 1.00 89.69 89 ALA A CA 1
ATOM 654 C C . ALA A 1 89 ? 3.835 -13.518 -10.946 1.00 89.69 89 ALA A C 1
ATOM 656 O O . ALA A 1 89 ? 3.001 -12.737 -11.373 1.00 89.69 89 ALA A O 1
ATOM 657 N N . VAL A 1 90 ? 5.092 -13.532 -11.397 1.00 92.12 90 VAL A N 1
ATOM 658 C CA . VAL A 1 90 ? 5.549 -12.677 -12.500 1.00 92.12 90 VAL A CA 1
ATOM 659 C C . VAL A 1 90 ? 5.258 -13.386 -13.822 1.00 92.12 90 VAL A C 1
ATOM 661 O O . VAL A 1 90 ? 5.818 -14.451 -14.102 1.00 92.12 90 VAL A O 1
ATOM 664 N N . THR A 1 91 ? 4.365 -12.823 -14.630 1.00 90.94 91 THR A N 1
ATOM 665 C CA . THR A 1 91 ? 3.834 -13.434 -15.856 1.00 90.94 91 THR A CA 1
ATOM 666 C C . THR A 1 91 ? 3.877 -12.474 -17.048 1.00 90.94 91 THR A C 1
ATOM 668 O O . THR A 1 91 ? 4.269 -11.322 -16.933 1.00 90.94 91 THR A O 1
ATOM 671 N N . ALA A 1 92 ? 3.448 -12.926 -18.231 1.00 88.19 92 ALA A N 1
ATOM 672 C CA . ALA A 1 92 ? 3.360 -12.070 -19.420 1.00 88.19 92 ALA A CA 1
ATOM 673 C C . ALA A 1 92 ? 2.284 -10.964 -19.328 1.00 88.19 92 ALA A C 1
ATOM 675 O O . ALA A 1 92 ? 2.195 -10.139 -20.234 1.00 88.19 92 ALA A O 1
ATOM 676 N N . VAL A 1 93 ? 1.453 -10.989 -18.279 1.00 87.31 93 VAL A N 1
ATOM 677 C CA . VAL A 1 93 ? 0.421 -9.985 -17.981 1.00 87.31 93 VAL A CA 1
ATOM 678 C C . VAL A 1 93 ? 0.990 -8.825 -17.154 1.00 87.31 93 VAL A C 1
ATOM 680 O O . VAL A 1 93 ? 0.327 -7.809 -16.994 1.00 87.31 93 VAL A O 1
ATOM 683 N N . ASP A 1 94 ? 2.215 -8.954 -16.643 1.00 89.06 94 ASP A N 1
ATOM 684 C CA . ASP A 1 94 ? 2.867 -7.905 -15.871 1.00 89.06 94 ASP A CA 1
ATOM 685 C C . ASP A 1 94 ? 3.639 -6.920 -16.747 1.00 89.06 94 ASP A C 1
ATOM 687 O O . ASP A 1 94 ? 4.030 -7.204 -17.885 1.00 89.06 94 ASP A O 1
ATOM 691 N N . CYS A 1 95 ? 3.905 -5.736 -16.195 1.00 90.25 95 CYS A N 1
ATOM 692 C CA . CYS A 1 95 ? 4.666 -4.729 -16.914 1.00 90.25 95 CYS A CA 1
ATOM 693 C C . CYS A 1 95 ? 6.095 -5.197 -17.209 1.00 90.25 95 CYS A C 1
ATOM 695 O O . CYS A 1 95 ? 6.844 -5.609 -16.320 1.00 90.25 95 CYS A O 1
ATOM 697 N N . THR A 1 96 ? 6.529 -4.999 -18.454 1.00 93.62 96 THR A N 1
ATOM 698 C CA . THR A 1 96 ? 7.962 -4.966 -18.748 1.00 93.62 96 THR A CA 1
ATOM 699 C C . THR A 1 96 ? 8.614 -3.794 -18.020 1.00 93.62 96 THR A C 1
ATOM 701 O O . THR A 1 96 ? 7.971 -2.774 -17.757 1.00 93.62 96 THR A O 1
ATOM 704 N N . ASN A 1 97 ? 9.913 -3.895 -17.762 1.00 94.50 97 ASN A N 1
ATOM 705 C CA . ASN A 1 97 ? 10.708 -2.823 -17.167 1.00 94.50 97 ASN A CA 1
ATOM 706 C C . ASN A 1 97 ? 10.534 -1.492 -17.922 1.00 94.50 97 ASN A C 1
ATOM 708 O O . ASN A 1 97 ? 10.359 -0.441 -17.305 1.00 94.50 97 ASN A O 1
ATOM 712 N N . LEU A 1 98 ? 10.520 -1.535 -19.259 1.00 93.75 98 LEU A N 1
ATOM 713 C CA . LEU A 1 98 ? 10.282 -0.375 -20.121 1.00 93.75 98 LEU A CA 1
ATOM 714 C C . LEU A 1 98 ? 8.880 0.214 -19.934 1.00 93.75 98 LEU A C 1
ATOM 716 O O . LEU A 1 98 ? 8.742 1.427 -19.796 1.00 93.75 98 LEU A O 1
ATOM 720 N N . ASN A 1 99 ? 7.840 -0.623 -19.924 1.00 92.69 99 ASN A N 1
ATOM 721 C CA . ASN A 1 99 ? 6.466 -0.153 -19.740 1.00 92.69 99 ASN A CA 1
ATOM 722 C C . ASN A 1 99 ? 6.253 0.422 -18.340 1.00 92.69 99 ASN A C 1
ATOM 724 O O . ASN A 1 99 ? 5.566 1.432 -18.211 1.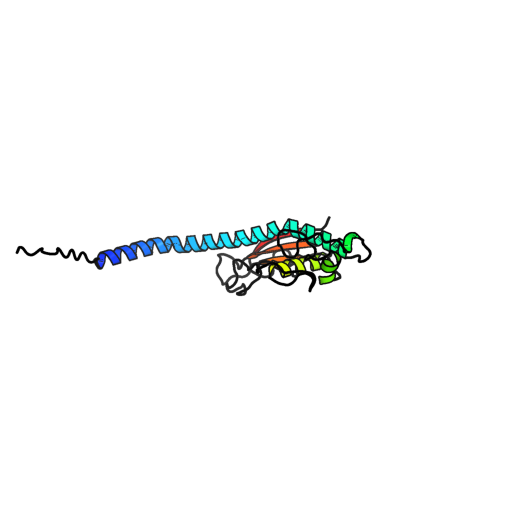00 92.69 99 ASN A O 1
ATOM 728 N N . LEU A 1 100 ? 6.882 -0.177 -17.325 1.00 93.50 100 LEU A N 1
ATOM 729 C CA . LEU A 1 100 ? 6.902 0.351 -15.968 1.00 93.50 100 LEU A CA 1
ATOM 730 C C . LEU A 1 100 ? 7.527 1.747 -15.946 1.00 93.50 100 LEU A C 1
ATOM 732 O O . LEU A 1 100 ? 6.899 2.670 -15.447 1.00 93.50 100 LEU A O 1
ATOM 736 N N . PHE A 1 101 ? 8.712 1.934 -16.538 1.00 94.00 101 PHE A N 1
ATOM 737 C CA . PHE A 1 101 ? 9.373 3.243 -16.599 1.00 94.00 101 PHE A CA 1
ATOM 738 C C . PHE A 1 101 ? 8.553 4.295 -17.362 1.00 94.00 101 PHE A C 1
ATOM 740 O O . PHE A 1 101 ? 8.434 5.438 -16.917 1.00 94.00 101 PHE A O 1
ATOM 747 N N . ASN A 1 102 ? 7.949 3.912 -18.489 1.00 92.62 102 ASN A N 1
ATOM 748 C CA . ASN A 1 102 ? 7.205 4.811 -19.375 1.00 92.62 102 ASN A CA 1
ATOM 749 C C . ASN A 1 102 ? 5.899 5.359 -18.780 1.00 92.62 102 ASN A C 1
ATOM 751 O O . ASN A 1 102 ? 5.294 6.237 -19.393 1.00 92.62 102 ASN A O 1
ATOM 755 N N . VAL A 1 103 ? 5.473 4.893 -17.599 1.00 89.44 103 VAL A N 1
ATOM 756 C CA . VAL A 1 103 ? 4.366 5.516 -16.852 1.00 89.44 103 VAL A CA 1
ATOM 757 C C . VAL A 1 103 ? 4.660 6.987 -16.548 1.00 89.44 103 VAL A C 1
ATOM 759 O O . VAL A 1 103 ? 3.755 7.814 -16.607 1.00 89.44 103 VAL A O 1
ATOM 762 N N . ASP A 1 104 ? 5.924 7.315 -16.275 1.00 87.75 104 ASP A N 1
ATOM 763 C CA . ASP A 1 104 ? 6.392 8.692 -16.078 1.00 87.75 104 ASP A CA 1
ATOM 764 C C . ASP A 1 104 ? 7.436 9.118 -17.127 1.00 87.75 104 ASP A C 1
ATOM 766 O O . ASP A 1 104 ? 7.541 10.294 -17.467 1.00 87.75 104 ASP A O 1
ATOM 770 N N . GLY A 1 105 ? 8.213 8.174 -17.672 1.00 78.38 105 GLY A N 1
ATOM 771 C CA . GLY A 1 105 ? 9.166 8.402 -18.766 1.00 78.38 105 GLY A CA 1
ATOM 772 C C . GLY A 1 105 ? 10.394 9.251 -18.408 1.00 78.38 105 GLY A C 1
ATOM 773 O O . GLY A 1 105 ? 11.264 9.440 -19.259 1.00 78.38 105 GLY A O 1
ATOM 774 N N . ALA A 1 106 ? 10.489 9.754 -17.173 1.00 83.81 106 ALA A N 1
ATOM 775 C CA . ALA A 1 106 ? 11.577 10.617 -16.712 1.00 83.81 106 ALA A CA 1
ATOM 776 C C . ALA A 1 106 ? 12.179 10.180 -15.367 1.00 83.81 106 ALA A C 1
ATOM 778 O O . ALA A 1 106 ? 13.374 10.381 -15.142 1.00 83.81 106 ALA A O 1
ATOM 779 N N . ASN A 1 107 ? 11.385 9.589 -14.470 1.00 90.88 107 ASN A N 1
ATOM 780 C CA . ASN A 1 107 ? 11.817 9.255 -13.119 1.00 90.88 107 ASN A CA 1
ATOM 781 C C . ASN A 1 107 ? 11.360 7.841 -12.710 1.00 90.88 107 ASN A C 1
ATOM 783 O O . ASN A 1 107 ? 10.166 7.571 -12.582 1.00 90.88 107 ASN A O 1
ATOM 787 N N . ALA A 1 108 ? 12.319 6.944 -12.453 1.00 94.00 108 ALA A N 1
ATOM 788 C CA . ALA A 1 108 ? 12.049 5.556 -12.072 1.00 94.00 108 ALA A CA 1
ATOM 789 C C . ALA A 1 108 ? 11.326 5.441 -10.721 1.00 94.00 108 ALA A C 1
ATOM 791 O O . ALA A 1 108 ? 10.416 4.627 -10.574 1.00 94.00 108 ALA A O 1
ATOM 792 N N . ALA A 1 109 ? 11.683 6.282 -9.747 1.00 95.00 109 ALA A N 1
ATOM 793 C CA . ALA A 1 109 ? 10.995 6.359 -8.465 1.00 95.00 109 ALA A CA 1
ATOM 794 C C . ALA A 1 109 ? 9.538 6.825 -8.617 1.00 95.00 109 ALA A C 1
ATOM 796 O O . ALA A 1 109 ? 8.658 6.278 -7.951 1.00 95.00 109 ALA A O 1
ATOM 797 N N . ASN A 1 110 ? 9.265 7.786 -9.509 1.00 94.19 110 ASN A N 1
ATOM 798 C CA . ASN A 1 110 ? 7.895 8.228 -9.785 1.00 94.19 110 ASN A CA 1
ATOM 799 C C . ASN A 1 110 ? 7.086 7.145 -10.499 1.00 94.19 110 ASN A C 1
ATOM 801 O O . ASN A 1 110 ? 5.979 6.820 -10.078 1.00 94.19 110 ASN A O 1
ATOM 805 N N . ALA A 1 111 ? 7.673 6.531 -11.524 1.00 94.00 111 ALA A N 1
ATOM 806 C CA . ALA A 1 111 ? 7.055 5.447 -12.269 1.00 94.00 111 ALA A CA 1
ATOM 807 C C . ALA A 1 111 ? 6.695 4.257 -11.359 1.00 94.00 111 ALA A C 1
ATOM 809 O O . ALA A 1 111 ? 5.564 3.768 -11.393 1.00 94.00 111 ALA A O 1
ATOM 810 N N . ALA A 1 112 ? 7.615 3.851 -10.475 1.00 94.50 112 ALA A N 1
ATOM 811 C CA . ALA A 1 112 ? 7.373 2.811 -9.479 1.00 94.50 112 ALA A CA 1
ATOM 812 C C . ALA A 1 112 ? 6.263 3.207 -8.490 1.00 94.50 112 ALA A C 1
ATOM 814 O O . ALA A 1 112 ? 5.327 2.437 -8.299 1.00 94.50 112 ALA A O 1
ATOM 815 N N . ALA A 1 113 ? 6.312 4.408 -7.900 1.00 94.38 113 ALA A N 1
ATOM 816 C CA . ALA A 1 113 ? 5.310 4.852 -6.927 1.00 94.38 113 ALA A CA 1
ATOM 817 C C . ALA A 1 113 ? 3.896 4.956 -7.534 1.00 94.38 113 ALA A C 1
ATOM 819 O O . ALA A 1 113 ? 2.927 4.463 -6.943 1.00 94.38 113 ALA A O 1
ATOM 820 N N . LEU A 1 114 ? 3.770 5.574 -8.714 1.00 92.44 114 LEU A N 1
ATOM 821 C CA . LEU A 1 114 ? 2.498 5.729 -9.429 1.00 92.44 114 LEU A CA 1
ATOM 822 C C . LEU A 1 114 ? 1.901 4.371 -9.794 1.00 92.44 114 LEU A C 1
ATOM 824 O O . LEU A 1 114 ? 0.730 4.118 -9.518 1.00 92.44 114 LEU A O 1
ATOM 828 N N . THR A 1 115 ? 2.715 3.482 -10.364 1.00 91.81 115 THR A N 1
ATOM 829 C CA . THR A 1 115 ? 2.244 2.159 -10.785 1.00 91.81 115 THR A CA 1
ATOM 830 C C . THR A 1 115 ? 1.880 1.299 -9.581 1.00 91.81 115 THR A C 1
ATOM 832 O O . THR A 1 115 ? 0.832 0.666 -9.601 1.00 91.81 115 THR A O 1
ATOM 835 N N . TYR A 1 116 ? 2.679 1.321 -8.509 1.00 92.94 116 TYR A N 1
ATOM 836 C CA . TYR A 1 116 ? 2.418 0.543 -7.296 1.00 92.94 116 TYR A CA 1
ATOM 837 C C . TYR A 1 116 ? 1.107 0.964 -6.629 1.00 92.94 116 TYR A C 1
ATOM 839 O O . TYR A 1 116 ? 0.241 0.135 -6.362 1.00 92.94 116 TYR A O 1
ATOM 847 N N . SER A 1 117 ? 0.927 2.267 -6.389 1.00 91.31 117 SER A N 1
ATOM 848 C CA . SER A 1 117 ? -0.305 2.777 -5.771 1.00 91.31 117 SER A CA 1
ATOM 849 C C . SER A 1 117 ? -1.537 2.576 -6.660 1.00 91.31 117 SER A C 1
ATOM 851 O O . SER A 1 117 ? -2.600 2.225 -6.151 1.00 91.31 117 SER A O 1
ATOM 853 N N . GLY A 1 118 ? -1.393 2.736 -7.980 1.00 89.31 118 GLY A N 1
ATOM 854 C CA . GLY A 1 118 ? -2.464 2.505 -8.946 1.00 89.31 118 GLY A CA 1
ATOM 855 C C . GLY A 1 118 ? -2.887 1.039 -9.018 1.00 89.31 118 GLY A C 1
ATOM 856 O O . GLY A 1 118 ? -4.068 0.741 -8.829 1.00 89.31 118 GLY A O 1
ATOM 857 N N . ALA A 1 119 ? -1.926 0.131 -9.215 1.00 89.19 119 ALA A N 1
ATOM 858 C CA . ALA A 1 119 ? -2.158 -1.311 -9.221 1.00 89.19 119 ALA A CA 1
ATOM 859 C C . ALA A 1 119 ? -2.948 -1.736 -7.984 1.00 89.19 119 ALA A C 1
ATOM 861 O O . ALA A 1 119 ? -3.955 -2.431 -8.105 1.00 89.19 119 ALA A O 1
ATOM 862 N N . ARG A 1 120 ? -2.555 -1.219 -6.809 1.00 89.81 120 ARG A N 1
ATOM 863 C CA . ARG A 1 120 ? -3.179 -1.545 -5.523 1.00 89.81 120 ARG A CA 1
ATOM 864 C C . ARG A 1 120 ? -4.568 -0.966 -5.271 1.00 89.81 120 ARG A C 1
ATOM 866 O O . ARG A 1 120 ? -5.237 -1.338 -4.305 1.00 89.81 120 ARG A O 1
ATOM 873 N N . PHE A 1 121 ? -5.032 -0.082 -6.144 1.00 87.81 121 PHE A N 1
ATOM 874 C CA . PHE A 1 121 ? -6.355 0.523 -6.066 1.00 87.81 121 PHE A CA 1
ATOM 875 C C . PHE A 1 121 ? -7.207 0.231 -7.309 1.00 87.81 121 PHE A C 1
ATOM 877 O O . PHE A 1 121 ? -8.047 1.041 -7.702 1.00 87.81 121 PHE A O 1
ATOM 884 N N . ASN A 1 122 ? -7.010 -0.946 -7.918 1.00 79.56 122 ASN A N 1
ATOM 885 C CA . ASN A 1 122 ? -7.745 -1.417 -9.095 1.00 79.56 122 ASN A CA 1
ATOM 886 C C . ASN A 1 122 ? -7.552 -0.540 -10.354 1.00 79.56 122 ASN A C 1
ATOM 888 O O . ASN A 1 122 ? -8.422 -0.487 -11.227 1.00 79.56 122 ASN A O 1
ATOM 892 N N . ALA A 1 123 ? -6.427 0.174 -10.461 1.00 80.06 123 ALA A N 1
ATOM 893 C CA . ALA A 1 123 ? -6.032 0.834 -11.700 1.00 80.06 123 ALA A CA 1
ATOM 894 C C . ALA A 1 123 ? -5.098 -0.078 -12.495 1.00 80.06 123 ALA A C 1
ATOM 896 O O . ALA A 1 123 ? -4.185 -0.686 -11.943 1.00 80.06 123 ALA A O 1
ATOM 897 N N . THR A 1 124 ? -5.332 -0.166 -13.800 1.00 80.69 124 THR A N 1
ATOM 898 C CA . THR A 1 124 ? -4.556 -1.005 -14.712 1.00 80.69 124 THR A CA 1
ATOM 899 C C . THR A 1 124 ? -3.095 -0.525 -14.766 1.00 80.69 124 THR A C 1
ATOM 901 O O . THR A 1 124 ? -2.851 0.586 -15.257 1.00 80.69 124 THR A O 1
ATOM 904 N N . PRO A 1 125 ? -2.116 -1.298 -14.256 1.00 78.31 125 PRO A N 1
ATOM 905 C CA . PRO A 1 125 ? -0.725 -0.866 -14.236 1.00 78.31 125 PRO A CA 1
ATOM 906 C C . PRO A 1 125 ? -0.173 -0.789 -15.664 1.00 78.31 125 PRO A C 1
ATOM 908 O O . PRO A 1 125 ? -0.456 -1.636 -16.504 1.00 78.31 125 PRO A O 1
ATOM 911 N N . CYS A 1 126 ? 0.584 0.269 -15.964 1.00 80.62 126 CYS A N 1
ATOM 912 C CA . CYS A 1 126 ? 1.216 0.489 -17.274 1.00 80.62 126 CYS A CA 1
ATOM 913 C C . CYS A 1 126 ? 0.264 0.427 -18.495 1.00 80.62 126 CYS A C 1
ATOM 915 O O . CYS A 1 126 ? 0.683 0.080 -19.603 1.00 80.62 126 CYS A O 1
ATOM 917 N N . GLY A 1 127 ? -1.017 0.779 -18.325 1.00 69.44 127 GLY A N 1
ATOM 918 C CA . GLY A 1 127 ? -2.009 0.790 -19.407 1.00 69.44 127 GLY A CA 1
ATOM 919 C C . GLY A 1 127 ? -2.493 -0.613 -19.797 1.00 69.44 127 GLY A C 1
ATOM 920 O O . GLY A 1 127 ? -2.628 -1.478 -18.947 1.00 69.44 127 GLY A O 1
ATOM 921 N N . ALA A 1 128 ? -2.765 -0.862 -21.084 1.00 55.19 128 ALA A N 1
ATOM 922 C CA . ALA A 1 128 ? -3.337 -2.130 -21.576 1.00 55.19 128 ALA A CA 1
ATOM 923 C C . ALA A 1 128 ? -2.439 -3.378 -21.398 1.00 55.19 128 ALA A C 1
ATOM 925 O O . ALA A 1 128 ? -2.847 -4.474 -21.779 1.00 55.19 128 ALA A O 1
ATOM 926 N N . ALA A 1 129 ? -1.216 -3.204 -20.887 1.00 56.41 129 ALA A N 1
ATOM 927 C CA . ALA A 1 129 ? -0.238 -4.267 -20.687 1.00 56.41 129 ALA A CA 1
ATOM 928 C C . ALA A 1 129 ? -0.265 -4.874 -19.278 1.00 56.41 129 ALA A C 1
ATOM 930 O O . ALA A 1 129 ? 0.314 -5.936 -19.116 1.00 56.41 129 ALA A O 1
ATOM 931 N N . GLY A 1 130 ? -0.903 -4.223 -18.300 1.00 59.91 130 GLY A N 1
ATOM 932 C CA . GLY A 1 130 ? -1.066 -4.751 -16.948 1.00 59.91 130 GLY A CA 1
ATOM 933 C C . GLY A 1 130 ? -2.505 -5.164 -16.671 1.00 59.91 130 GLY A C 1
ATOM 934 O O . GLY A 1 130 ? -3.438 -4.647 -17.280 1.00 59.91 130 GLY A O 1
ATOM 935 N N . VAL A 1 131 ? -2.719 -6.073 -15.729 1.00 69.00 131 VAL A N 1
ATOM 936 C CA . VAL A 1 131 ? -4.029 -6.258 -15.088 1.00 69.00 131 VAL A CA 1
ATOM 937 C C . VAL A 1 131 ? -3.925 -5.664 -13.686 1.00 69.00 131 VAL A C 1
ATOM 939 O O . VAL A 1 131 ? -2.858 -5.664 -13.088 1.00 69.00 131 VAL A O 1
ATOM 942 N N . ALA A 1 132 ? -4.981 -5.027 -13.186 1.00 72.94 132 ALA A N 1
ATOM 943 C CA . ALA A 1 132 ? -4.964 -4.556 -11.804 1.00 72.94 132 ALA A CA 1
ATOM 944 C C . ALA A 1 132 ? -5.199 -5.741 -10.861 1.00 72.94 132 ALA A C 1
ATOM 946 O O . ALA A 1 132 ? -5.838 -6.720 -11.258 1.00 72.94 132 ALA A O 1
ATOM 947 N N . MET A 1 133 ? -4.766 -5.637 -9.604 1.00 78.62 133 MET A N 1
ATOM 948 C CA . MET A 1 133 ? -5.158 -6.647 -8.620 1.00 78.62 133 MET A CA 1
ATOM 949 C C . MET A 1 133 ? -6.678 -6.758 -8.513 1.00 78.62 133 MET A C 1
ATOM 951 O O . MET A 1 133 ? -7.417 -5.784 -8.669 1.00 78.62 133 MET A O 1
ATOM 955 N N . ASN A 1 134 ? -7.154 -7.973 -8.239 1.00 71.56 134 ASN A N 1
ATOM 956 C CA . ASN A 1 134 ? -8.575 -8.229 -8.052 1.00 71.56 134 ASN A CA 1
ATOM 957 C C . ASN A 1 134 ? -9.036 -7.651 -6.704 1.00 71.56 134 ASN A C 1
ATOM 959 O O . ASN A 1 134 ? -9.032 -8.335 -5.680 1.00 71.56 134 ASN A O 1
ATOM 963 N N . GLY A 1 135 ? -9.402 -6.370 -6.711 1.00 79.06 135 GLY A N 1
ATOM 964 C CA . GLY A 1 135 ? -9.843 -5.627 -5.536 1.00 79.06 135 GLY A CA 1
ATOM 965 C C . GLY A 1 135 ? -9.147 -4.275 -5.399 1.00 79.06 135 GLY A C 1
ATOM 966 O O . GLY A 1 135 ? -8.237 -3.936 -6.146 1.00 79.06 135 GLY A O 1
ATOM 967 N N . ALA A 1 136 ? -9.603 -3.487 -4.430 1.00 86.44 136 ALA A N 1
ATOM 968 C CA . ALA A 1 136 ? -8.982 -2.220 -4.071 1.00 86.44 136 ALA A CA 1
ATOM 969 C C . ALA A 1 136 ? -8.571 -2.266 -2.601 1.00 86.44 136 ALA A C 1
ATOM 971 O O . ALA A 1 136 ? -9.403 -2.521 -1.724 1.00 86.44 136 ALA A O 1
ATOM 972 N N . GLU A 1 137 ? -7.301 -1.994 -2.320 1.00 90.50 137 GLU A N 1
ATOM 973 C CA . GLU A 1 137 ? -6.843 -1.817 -0.952 1.00 90.50 137 GLU A CA 1
ATOM 974 C C . GLU A 1 137 ? -7.274 -0.438 -0.456 1.00 90.50 137 GLU A C 1
ATOM 976 O O . GLU A 1 137 ? -6.728 0.596 -0.843 1.00 90.50 137 GLU A O 1
ATOM 981 N N . THR A 1 138 ? -8.282 -0.410 0.411 1.00 91.69 138 THR A N 1
ATOM 982 C CA . THR A 1 138 ? -8.750 0.820 1.054 1.00 91.69 138 THR A CA 1
ATOM 983 C C . THR A 1 138 ? -8.071 1.023 2.399 1.00 91.69 138 THR A C 1
ATOM 985 O O . THR A 1 138 ? -7.822 0.073 3.144 1.00 91.69 138 THR A O 1
ATOM 988 N N . SER A 1 139 ? -7.849 2.281 2.759 1.00 91.25 139 SER A N 1
ATOM 989 C CA . SER A 1 139 ? -7.380 2.653 4.088 1.00 91.25 139 SER A CA 1
ATOM 990 C C . SER A 1 139 ? -8.290 2.091 5.199 1.00 91.25 139 SER A C 1
ATOM 992 O O . SER A 1 139 ? -9.515 2.194 5.094 1.00 91.25 139 SER A O 1
ATOM 994 N N . PRO A 1 140 ? -7.730 1.613 6.331 1.00 90.19 140 PRO A N 1
ATOM 995 C CA . PRO A 1 140 ? -8.486 1.278 7.545 1.00 90.19 140 PRO A CA 1
ATOM 996 C C . PRO A 1 140 ? -9.317 2.432 8.128 1.00 90.19 140 PRO A C 1
ATOM 998 O O . PRO A 1 140 ? -10.125 2.218 9.032 1.00 90.19 140 PRO A O 1
ATOM 1001 N N . TRP A 1 141 ? -9.085 3.653 7.650 1.00 88.00 141 TRP A N 1
ATOM 1002 C CA . TRP A 1 141 ? -9.781 4.868 8.056 1.00 88.00 141 TRP A CA 1
ATOM 1003 C C . TRP A 1 141 ? -10.698 5.432 6.973 1.00 88.00 141 TRP A C 1
ATOM 1005 O O . TRP A 1 141 ? -11.228 6.530 7.142 1.00 88.00 141 TRP A O 1
ATOM 1015 N N . ALA A 1 142 ? -10.861 4.728 5.851 1.00 87.69 142 ALA A N 1
ATOM 1016 C CA . ALA A 1 142 ? -11.742 5.161 4.779 1.00 87.69 142 ALA A CA 1
ATOM 1017 C C . ALA A 1 142 ? -13.138 5.508 5.334 1.00 87.69 142 ALA A C 1
ATOM 1019 O O . ALA A 1 142 ? -13.717 4.769 6.132 1.00 87.69 142 ALA A O 1
ATOM 1020 N N . GLY A 1 143 ? -13.649 6.680 4.950 1.00 83.19 143 GLY A N 1
ATOM 1021 C CA . GLY A 1 143 ? -14.948 7.196 5.396 1.00 83.19 143 GLY A CA 1
ATOM 1022 C C . GLY A 1 143 ? -14.957 7.937 6.733 1.00 83.19 143 GLY A C 1
ATOM 1023 O O . GLY A 1 143 ? -16.028 8.330 7.189 1.00 83.19 143 GLY A O 1
ATOM 1024 N N . MET A 1 144 ? -13.804 8.169 7.362 1.00 80.19 144 MET A N 1
ATOM 1025 C CA . MET A 1 144 ? -13.719 8.933 8.612 1.00 80.19 144 MET A CA 1
ATOM 1026 C C . MET A 1 144 ? -13.232 10.354 8.340 1.00 80.19 144 MET A C 1
ATOM 1028 O O . MET A 1 144 ? -12.045 10.532 8.114 1.00 80.19 144 MET A O 1
ATOM 1032 N N . ASN A 1 145 ? -14.132 11.346 8.402 1.00 72.31 145 ASN A N 1
ATOM 1033 C CA . ASN A 1 145 ? -13.933 12.806 8.269 1.00 72.31 145 ASN A CA 1
ATOM 1034 C C . ASN A 1 145 ? -12.755 13.292 7.392 1.00 72.31 145 ASN A C 1
ATOM 1036 O O . ASN A 1 145 ? -12.999 13.816 6.312 1.00 72.31 145 ASN A O 1
ATOM 1040 N N . ALA A 1 146 ? -11.501 13.176 7.855 1.00 73.31 146 ALA A N 1
ATOM 1041 C CA . ALA A 1 146 ? -10.297 13.567 7.112 1.00 73.31 146 ALA A CA 1
ATOM 1042 C C . ALA A 1 146 ? -9.933 12.606 5.959 1.00 73.31 146 ALA A C 1
ATOM 1044 O O . ALA A 1 146 ? -9.157 12.971 5.077 1.00 73.31 146 ALA A O 1
ATOM 1045 N N . CYS A 1 147 ? -10.478 11.389 5.955 1.00 81.88 147 CYS A N 1
ATOM 1046 C CA . CYS A 1 147 ? -10.256 10.373 4.934 1.00 81.88 147 CYS A CA 1
ATOM 1047 C C . CYS A 1 147 ? -11.509 10.218 4.065 1.00 81.88 147 CYS A C 1
ATOM 1049 O O . CYS A 1 147 ? -12.620 10.040 4.573 1.00 81.88 147 CYS A O 1
ATOM 1051 N N . ALA A 1 148 ? -11.330 10.208 2.745 1.00 83.94 148 ALA A N 1
ATOM 1052 C CA . ALA A 1 148 ? -12.423 9.959 1.813 1.00 83.94 148 ALA A CA 1
ATOM 1053 C C . ALA A 1 148 ? -13.070 8.567 2.038 1.00 83.94 148 ALA A C 1
ATOM 1055 O O . ALA A 1 148 ? -12.382 7.634 2.464 1.00 83.94 148 ALA A O 1
ATOM 1056 N N . PRO A 1 149 ? -14.368 8.386 1.717 1.00 82.25 149 PRO A N 1
ATOM 1057 C CA . PRO A 1 149 ? -15.070 7.096 1.800 1.00 82.25 149 PRO A CA 1
ATOM 1058 C C . PRO A 1 149 ? -14.404 5.933 1.056 1.00 82.25 149 PRO A C 1
ATOM 1060 O O . PRO A 1 149 ? -14.572 4.787 1.453 1.00 82.25 149 PRO A O 1
ATOM 1063 N N . LEU A 1 150 ? -13.625 6.228 0.014 1.00 84.75 150 LEU A N 1
ATOM 1064 C CA . LEU A 1 150 ? -12.832 5.266 -0.754 1.00 84.75 150 LEU A CA 1
ATOM 1065 C C . LEU A 1 150 ? -11.362 5.704 -0.793 1.00 84.75 150 LEU A C 1
ATOM 1067 O O . LEU A 1 150 ? -10.749 5.758 -1.853 1.00 84.75 150 LEU A O 1
ATOM 1071 N N . ALA A 1 151 ? -10.809 6.107 0.353 1.00 88.25 151 ALA A N 1
ATOM 1072 C CA . ALA A 1 151 ? -9.395 6.460 0.429 1.00 88.25 151 ALA A CA 1
ATOM 1073 C C . ALA A 1 151 ? -8.526 5.217 0.136 1.00 88.25 151 ALA A C 1
ATOM 1075 O O . ALA A 1 151 ? -8.694 4.208 0.835 1.00 88.25 151 ALA A O 1
ATOM 1076 N N . PRO A 1 152 ? -7.608 5.267 -0.850 1.00 91.25 152 PRO A N 1
ATOM 1077 C CA . PRO A 1 152 ? -6.692 4.166 -1.116 1.00 91.25 152 PRO A CA 1
ATOM 1078 C C . PRO A 1 152 ? -5.742 3.964 0.068 1.00 91.25 152 PRO A C 1
ATOM 1080 O O . PRO A 1 152 ? -5.424 4.900 0.805 1.00 91.25 152 PRO A O 1
ATOM 1083 N N . LEU A 1 153 ? -5.294 2.728 0.273 1.00 93.31 153 LEU A N 1
ATOM 1084 C CA . LEU A 1 153 ? -4.282 2.420 1.279 1.00 93.31 153 LEU A CA 1
ATOM 1085 C C . LEU A 1 153 ? -2.915 2.988 0.880 1.00 93.31 153 LEU A C 1
ATOM 1087 O O . LEU A 1 153 ? -2.184 3.462 1.749 1.00 93.31 153 LEU A O 1
ATOM 1091 N N . PHE A 1 154 ? -2.601 2.964 -0.415 1.00 93.56 154 PHE A N 1
ATOM 1092 C CA . PHE A 1 154 ? -1.357 3.466 -0.989 1.00 93.56 154 PHE A CA 1
ATOM 1093 C C . PHE A 1 154 ? -1.626 4.637 -1.930 1.00 93.56 154 PHE A C 1
ATOM 1095 O O . PHE A 1 154 ? -2.531 4.578 -2.758 1.00 93.56 154 PHE A O 1
ATOM 1102 N N . ILE A 1 155 ? -0.803 5.678 -1.848 1.00 92.62 155 ILE A N 1
ATOM 1103 C CA . ILE A 1 155 ? -0.842 6.819 -2.765 1.00 92.62 155 ILE A CA 1
ATOM 1104 C C . ILE A 1 155 ? 0.567 7.203 -3.190 1.00 92.62 155 ILE A C 1
ATOM 1106 O O . ILE A 1 155 ? 1.491 7.166 -2.382 1.00 92.62 155 ILE A O 1
ATOM 1110 N N . ALA A 1 156 ? 0.725 7.616 -4.441 1.00 92.19 156 ALA A N 1
ATOM 1111 C CA . ALA A 1 156 ? 1.921 8.303 -4.898 1.00 92.19 156 ALA A CA 1
ATOM 1112 C C . ALA A 1 156 ? 1.746 9.819 -4.787 1.00 92.19 156 ALA A C 1
ATOM 1114 O O . ALA A 1 156 ? 0.693 10.363 -5.122 1.00 92.19 156 ALA A O 1
ATOM 1115 N N . GLY A 1 157 ? 2.778 10.519 -4.329 1.00 89.94 157 GLY A N 1
ATOM 1116 C CA . GLY A 1 157 ? 2.717 11.971 -4.189 1.00 89.94 157 GLY A CA 1
ATOM 1117 C C . GLY A 1 157 ? 4.061 12.597 -3.859 1.00 89.94 157 GLY A C 1
ATOM 1118 O O . GLY A 1 157 ? 5.099 11.954 -3.928 1.00 89.94 157 GLY A O 1
ATOM 1119 N N . VAL A 1 158 ? 4.047 13.876 -3.503 1.00 88.12 158 VAL A N 1
ATOM 1120 C CA . VAL A 1 158 ? 5.264 14.620 -3.146 1.00 88.12 158 VAL A CA 1
ATOM 1121 C C . VAL A 1 158 ? 5.645 14.331 -1.693 1.00 88.12 158 VAL A C 1
ATOM 1123 O O . VAL A 1 158 ? 4.757 14.245 -0.844 1.00 88.12 158 VAL A O 1
ATOM 1126 N N . ASP A 1 159 ? 6.946 14.213 -1.389 1.00 85.12 159 ASP A N 1
ATOM 1127 C CA . ASP A 1 159 ? 7.409 14.059 -0.001 1.00 85.12 159 ASP A CA 1
ATOM 1128 C C . ASP A 1 159 ? 7.025 15.314 0.796 1.00 85.12 159 ASP A C 1
ATOM 1130 O O . ASP A 1 159 ? 7.489 16.410 0.468 1.00 85.12 159 ASP A O 1
ATOM 1134 N N . PRO A 1 160 ? 6.192 15.189 1.842 1.00 81.12 160 PRO A N 1
ATOM 1135 C CA . PRO A 1 160 ? 5.789 16.321 2.666 1.00 81.12 160 PRO A CA 1
ATOM 1136 C C . PRO A 1 160 ? 6.956 16.908 3.478 1.00 81.12 160 PRO A C 1
ATOM 1138 O O . PRO A 1 160 ? 6.811 17.979 4.070 1.00 81.12 160 PRO A O 1
ATOM 1141 N N . GLY A 1 161 ? 8.109 16.234 3.501 1.00 78.38 161 GLY A N 1
ATOM 1142 C CA . GLY A 1 161 ? 9.269 16.619 4.287 1.00 78.38 161 GLY A CA 1
ATOM 1143 C C . GLY A 1 161 ? 9.184 16.105 5.723 1.00 78.38 161 GLY A C 1
ATOM 1144 O O . GLY A 1 161 ? 8.160 15.608 6.1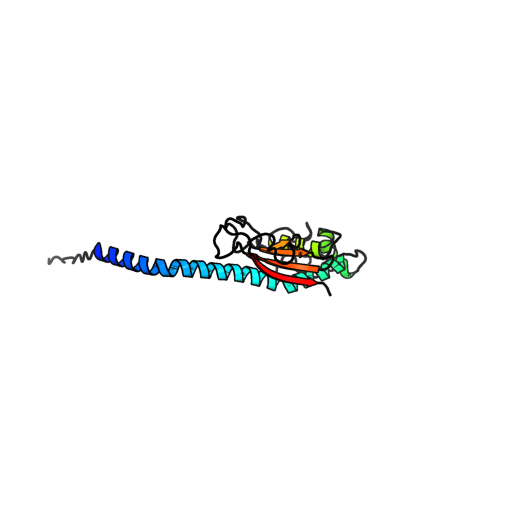97 1.00 78.38 161 GLY A O 1
ATOM 1145 N N . ALA A 1 162 ? 10.301 16.198 6.445 1.00 73.62 162 ALA A N 1
ATOM 1146 C CA . ALA A 1 162 ? 10.370 15.722 7.822 1.00 73.62 162 ALA A CA 1
ATOM 1147 C C . ALA A 1 162 ? 9.403 16.509 8.726 1.00 73.62 162 ALA A C 1
ATOM 11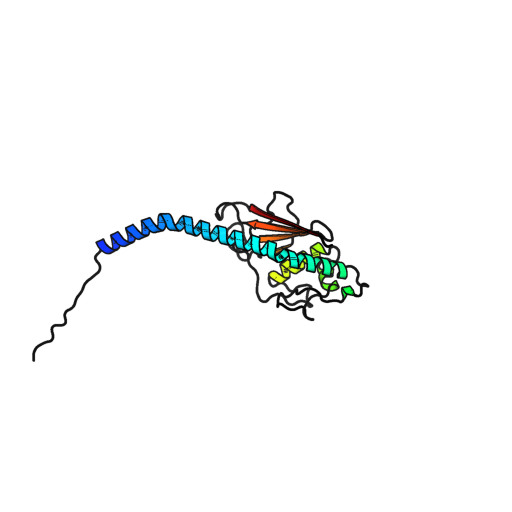49 O O . ALA A 1 162 ? 9.456 17.734 8.789 1.00 73.62 162 ALA A O 1
ATOM 1150 N N . GLY A 1 163 ? 8.534 15.795 9.446 1.00 69.88 163 GLY A N 1
ATOM 1151 C CA . GLY A 1 163 ? 7.596 16.384 10.408 1.00 69.88 163 GLY A CA 1
ATOM 1152 C C . GLY A 1 163 ? 6.226 16.766 9.841 1.00 69.88 163 GLY A C 1
ATOM 1153 O O . GLY A 1 163 ? 5.341 17.103 10.622 1.00 69.88 163 GLY A O 1
ATOM 1154 N N . ASN A 1 164 ? 6.013 16.655 8.526 1.00 76.88 164 ASN A N 1
ATOM 1155 C CA . ASN A 1 164 ? 4.688 16.778 7.927 1.00 76.88 164 ASN A CA 1
ATOM 1156 C C . ASN A 1 164 ? 4.165 15.374 7.552 1.00 76.88 164 ASN A C 1
ATOM 1158 O O . ASN A 1 164 ? 4.847 14.634 6.845 1.00 76.88 164 ASN A O 1
ATOM 1162 N N . PRO A 1 165 ? 2.978 14.971 8.037 1.00 72.81 165 PRO A N 1
ATOM 1163 C CA . PRO A 1 165 ? 2.395 13.655 7.762 1.00 72.81 165 PRO A CA 1
ATOM 1164 C C . PRO A 1 165 ? 2.001 13.432 6.297 1.00 72.81 165 PRO A C 1
ATOM 1166 O O . PRO A 1 165 ? 1.752 12.289 5.917 1.00 72.81 165 PRO A O 1
ATOM 1169 N N . GLY A 1 166 ? 1.915 14.488 5.482 1.00 78.19 166 GLY A N 1
ATOM 1170 C CA . GLY A 1 166 ? 1.378 14.390 4.130 1.00 78.19 166 GLY A CA 1
ATOM 1171 C C . GLY A 1 166 ? -0.127 14.096 4.137 1.00 78.19 166 GLY A C 1
ATOM 1172 O O . GLY A 1 166 ? -0.833 14.515 5.061 1.00 78.19 166 GLY A O 1
ATOM 1173 N N . PRO A 1 167 ? -0.656 13.421 3.104 1.00 80.00 167 PRO A N 1
ATOM 1174 C CA . PRO A 1 167 ? -2.081 13.176 2.995 1.00 80.00 167 PRO A CA 1
ATOM 1175 C C . PRO A 1 167 ? -2.512 12.185 4.083 1.00 80.00 167 PRO A C 1
ATOM 1177 O O . PRO A 1 167 ? -1.787 11.247 4.418 1.00 80.00 167 PRO A O 1
ATOM 1180 N N . ALA A 1 168 ? -3.676 12.425 4.682 1.00 83.06 168 ALA A N 1
ATOM 1181 C CA . ALA A 1 168 ? -4.125 11.680 5.850 1.00 83.06 168 ALA A CA 1
ATOM 1182 C C . ALA A 1 168 ? -4.396 10.206 5.519 1.00 83.06 168 ALA A C 1
ATOM 1184 O O . ALA A 1 168 ? -4.786 9.870 4.399 1.00 83.06 168 ALA A O 1
ATOM 1185 N N . CYS A 1 169 ? -4.288 9.358 6.543 1.00 85.44 169 CYS A N 1
ATOM 1186 C CA . CYS A 1 169 ? -4.893 8.030 6.576 1.00 85.44 169 CYS A CA 1
ATOM 1187 C C . CYS A 1 169 ? -4.278 6.946 5.679 1.00 85.44 169 CYS A C 1
ATOM 1189 O O . CYS A 1 169 ? -4.924 5.919 5.476 1.00 85.44 169 CYS A O 1
ATOM 1191 N N . GLN A 1 170 ? -3.084 7.128 5.131 1.00 91.00 170 GLN A N 1
ATOM 1192 C CA . GLN A 1 170 ? -2.574 6.241 4.082 1.00 91.00 170 GLN A CA 1
ATOM 1193 C C . GLN A 1 170 ? -1.062 6.041 4.155 1.00 91.00 170 GLN A C 1
ATOM 1195 O O . GLN A 1 170 ? -0.362 6.651 4.968 1.00 91.00 170 GLN A O 1
ATOM 1200 N N . VAL A 1 171 ? -0.572 5.147 3.304 1.00 94.62 171 VAL A N 1
ATOM 1201 C CA . VAL A 1 171 ? 0.840 5.001 2.980 1.00 94.62 171 VAL A CA 1
ATOM 1202 C C . VAL A 1 171 ? 1.128 5.867 1.757 1.00 94.62 171 VAL A C 1
ATOM 1204 O O . VAL A 1 171 ? 0.698 5.565 0.647 1.00 94.62 171 VAL A O 1
ATOM 1207 N N . LEU A 1 172 ? 1.855 6.955 1.960 1.00 94.06 172 LEU A N 1
ATOM 1208 C CA . LEU A 1 172 ? 2.384 7.787 0.894 1.00 94.06 172 LEU A CA 1
ATOM 1209 C C . LEU A 1 172 ? 3.730 7.226 0.419 1.00 94.06 172 LEU A C 1
ATOM 1211 O O . LEU A 1 172 ? 4.682 7.118 1.191 1.00 94.06 172 LEU A O 1
ATOM 1215 N N . LEU A 1 173 ? 3.798 6.923 -0.870 1.00 95.25 173 LEU A N 1
ATOM 1216 C CA . LEU A 1 173 ? 5.004 6.624 -1.626 1.00 95.25 173 LEU A CA 1
ATOM 1217 C C . LEU A 1 173 ? 5.451 7.916 -2.304 1.00 95.25 173 LEU A C 1
ATOM 1219 O O . LEU A 1 173 ? 4.861 8.361 -3.287 1.00 95.25 173 LEU A O 1
ATOM 1223 N N . ALA A 1 174 ? 6.468 8.549 -1.739 1.00 93.44 174 ALA A N 1
ATOM 1224 C CA . ALA A 1 174 ? 6.922 9.857 -2.158 1.00 93.44 174 ALA A CA 1
ATOM 1225 C C . ALA A 1 174 ? 8.298 9.796 -2.826 1.00 93.44 174 ALA A C 1
ATOM 1227 O O . ALA A 1 174 ? 9.303 9.662 -2.124 1.00 93.44 174 ALA A O 1
ATOM 1228 N N . PRO A 1 175 ? 8.397 9.913 -4.160 1.00 93.44 175 PRO A N 1
ATOM 1229 C CA . PRO A 1 175 ? 9.681 10.061 -4.829 1.00 93.44 175 PRO A CA 1
ATOM 1230 C C . PRO A 1 175 ? 10.441 11.272 -4.265 1.00 93.44 175 PRO A C 1
ATOM 1232 O O . PRO A 1 175 ? 9.945 12.396 -4.272 1.00 93.44 175 PRO A O 1
ATOM 1235 N N . THR A 1 176 ? 11.651 11.039 -3.757 1.00 91.38 176 THR A N 1
ATOM 1236 C CA . THR A 1 176 ? 12.559 12.075 -3.217 1.00 91.38 176 THR A CA 1
ATOM 1237 C C . THR A 1 176 ? 13.774 12.314 -4.116 1.00 91.38 176 THR A C 1
ATOM 1239 O O . THR A 1 176 ? 14.589 13.195 -3.850 1.00 91.38 176 THR A O 1
ATOM 1242 N N . GLY A 1 177 ? 13.886 11.548 -5.202 1.00 90.62 177 GLY A N 1
ATOM 1243 C CA . GLY A 1 177 ? 14.904 11.661 -6.240 1.00 90.62 177 GLY A CA 1
ATOM 1244 C C . GLY A 1 177 ? 14.512 10.830 -7.463 1.00 90.62 177 GLY A C 1
ATOM 1245 O O . GLY A 1 177 ? 13.384 10.350 -7.542 1.00 90.62 177 GLY A O 1
ATOM 1246 N N . ALA A 1 178 ? 15.437 10.642 -8.410 1.00 90.81 178 ALA A N 1
ATOM 1247 C CA . ALA A 1 178 ? 15.200 9.797 -9.589 1.00 90.81 178 ALA A CA 1
ATOM 1248 C C . ALA A 1 178 ? 15.050 8.305 -9.236 1.00 90.81 178 ALA A C 1
ATOM 1250 O O . ALA A 1 178 ? 14.291 7.586 -9.879 1.00 90.81 178 ALA A O 1
ATOM 1251 N N . ASN A 1 179 ? 15.760 7.865 -8.190 1.00 92.56 179 ASN A N 1
ATOM 1252 C CA . ASN A 1 179 ? 15.893 6.459 -7.792 1.00 92.56 179 ASN A CA 1
ATOM 1253 C C . ASN A 1 179 ? 15.626 6.256 -6.287 1.00 92.56 179 ASN A C 1
ATOM 1255 O O . ASN A 1 179 ? 16.068 5.268 -5.698 1.00 92.56 179 ASN A O 1
ATOM 1259 N N . THR A 1 180 ? 14.951 7.217 -5.651 1.00 93.00 180 THR A N 1
ATOM 1260 C CA . THR A 1 180 ? 14.737 7.242 -4.200 1.00 93.00 180 THR A CA 1
ATOM 1261 C C . THR A 1 180 ? 13.274 7.522 -3.894 1.00 93.00 180 THR A C 1
ATOM 1263 O O . THR A 1 180 ? 12.712 8.489 -4.410 1.00 93.00 180 THR A O 1
ATOM 1266 N N . VAL A 1 181 ? 12.669 6.719 -3.021 1.00 94.81 181 VAL A N 1
ATOM 1267 C CA . VAL A 1 181 ? 11.288 6.878 -2.550 1.00 94.81 181 VAL A CA 1
ATOM 1268 C C . VAL A 1 181 ? 11.259 6.904 -1.025 1.00 94.81 181 VAL A C 1
ATOM 1270 O O . VAL A 1 181 ? 11.842 6.054 -0.359 1.00 94.81 181 VAL A O 1
ATOM 1273 N N . ALA A 1 182 ? 10.558 7.877 -0.456 1.00 93.62 182 ALA A N 1
ATOM 1274 C CA . ALA A 1 182 ? 10.169 7.876 0.941 1.00 93.62 182 ALA A CA 1
ATOM 1275 C C . ALA A 1 182 ? 8.824 7.157 1.108 1.00 93.62 182 ALA A C 1
ATOM 1277 O O . ALA A 1 182 ? 7.846 7.503 0.453 1.00 93.62 182 ALA A O 1
ATOM 1278 N N . ILE A 1 183 ? 8.763 6.180 2.008 1.00 94.56 183 ILE A N 1
ATOM 1279 C CA . ILE A 1 183 ? 7.519 5.562 2.466 1.00 94.56 183 ILE A CA 1
ATOM 1280 C C . ILE A 1 183 ? 7.102 6.262 3.753 1.00 94.56 183 ILE A C 1
ATOM 1282 O O . ILE A 1 183 ? 7.801 6.199 4.769 1.00 94.56 183 ILE A O 1
ATOM 1286 N N . VAL A 1 184 ? 5.963 6.941 3.710 1.00 93.44 184 VAL A N 1
ATOM 1287 C CA . VAL A 1 184 ? 5.433 7.753 4.804 1.00 93.44 184 VAL A CA 1
ATOM 1288 C C . VAL A 1 184 ? 4.062 7.220 5.185 1.00 93.44 184 VAL A C 1
ATOM 1290 O O . VAL A 1 184 ? 3.150 7.201 4.372 1.00 93.44 184 VAL A O 1
ATOM 1293 N N . THR A 1 185 ? 3.888 6.786 6.427 1.00 92.31 185 THR A N 1
ATOM 1294 C CA . THR A 1 185 ? 2.590 6.309 6.920 1.00 92.31 185 THR A CA 1
ATOM 1295 C C . THR A 1 185 ? 1.942 7.371 7.795 1.00 92.31 185 THR A C 1
ATOM 1297 O O . THR A 1 185 ? 2.572 7.828 8.757 1.00 92.31 185 THR A O 1
ATOM 1300 N N . SER A 1 186 ? 0.683 7.708 7.526 1.00 88.94 186 SER A N 1
ATOM 1301 C CA . SER A 1 186 ? -0.079 8.709 8.276 1.00 88.94 186 SER A CA 1
ATOM 1302 C C . SER A 1 186 ? -1.394 8.142 8.828 1.00 88.94 186 SER A C 1
ATOM 1304 O O . SER A 1 186 ? -2.015 7.253 8.245 1.00 88.94 186 SER A O 1
ATOM 1306 N N . SER A 1 187 ? -1.818 8.628 9.996 1.00 86.56 187 SER A N 1
ATOM 1307 C CA . SER A 1 187 ? -3.150 8.336 10.555 1.00 86.56 187 SER A CA 1
ATOM 1308 C C . SER A 1 187 ? -4.107 9.510 10.355 1.00 86.56 187 SER A C 1
ATOM 1310 O O . SER A 1 187 ? -3.699 10.549 9.835 1.00 86.56 187 SER A O 1
ATOM 1312 N N . ASN A 1 188 ? -5.367 9.365 10.773 1.00 81.50 188 ASN A N 1
ATOM 1313 C CA . ASN A 1 188 ? -6.343 10.457 10.746 1.00 81.50 188 ASN A CA 1
ATOM 1314 C C . ASN A 1 188 ? -6.240 11.421 11.953 1.00 81.50 188 ASN A C 1
ATOM 1316 O O . ASN A 1 188 ? -7.081 12.303 12.079 1.00 81.50 188 ASN A O 1
ATOM 1320 N N . GLY A 1 189 ? -5.231 11.254 12.823 1.00 73.88 189 GLY A N 1
ATOM 1321 C CA . GLY A 1 189 ? -4.930 12.140 13.951 1.00 73.88 189 GLY A CA 1
ATOM 1322 C C . GLY A 1 189 ? -4.977 11.482 15.341 1.00 73.88 189 GLY A C 1
ATOM 1323 O O . GLY A 1 189 ? -5.267 10.289 15.480 1.00 73.88 189 GLY A O 1
ATOM 1324 N N . PRO A 1 190 ? -4.645 12.234 16.409 1.00 63.50 190 PRO A N 1
ATOM 1325 C CA . PRO A 1 190 ? -4.607 11.719 17.774 1.00 63.50 190 PRO A CA 1
ATOM 1326 C C . PRO A 1 190 ? -5.980 11.246 18.278 1.00 63.50 190 PRO A C 1
ATOM 1328 O O . PRO A 1 190 ? -6.992 11.941 18.189 1.00 63.50 190 PRO A O 1
ATOM 1331 N N . GLY A 1 191 ? -5.991 10.048 18.869 1.00 60.66 191 GLY A N 1
ATOM 1332 C CA . GLY A 1 191 ? -7.149 9.481 19.566 1.00 60.66 191 GLY A CA 1
ATOM 1333 C C . GLY A 1 191 ? -8.221 8.844 18.680 1.00 60.66 191 GLY A C 1
ATOM 1334 O O . GLY A 1 191 ? -9.285 8.522 19.202 1.00 60.66 191 GLY A O 1
ATOM 1335 N N . GLY A 1 192 ? -7.986 8.681 17.371 1.00 53.16 192 GLY A N 1
ATOM 1336 C CA . GLY A 1 192 ? -8.980 8.102 16.457 1.00 53.16 192 GLY A CA 1
ATOM 1337 C C . GLY A 1 192 ? -10.256 8.925 16.318 1.00 53.16 192 GLY A C 1
ATOM 1338 O O . GLY A 1 192 ? -11.263 8.440 15.803 1.00 53.16 192 GLY A O 1
ATOM 1339 N N . SER A 1 193 ? -10.235 10.161 16.820 1.00 52.66 193 SER A N 1
ATOM 1340 C CA . SER A 1 193 ? -11.354 11.074 16.692 1.00 52.66 193 SER A CA 1
ATOM 1341 C C . SER A 1 193 ? -11.382 11.597 15.267 1.00 52.66 193 SER A C 1
ATOM 1343 O O . SER A 1 193 ? -10.358 11.972 14.701 1.00 52.66 193 SER A O 1
ATOM 1345 N N . ASN A 1 194 ? -12.574 11.662 14.693 1.00 56.09 194 ASN A N 1
ATOM 1346 C CA . ASN A 1 194 ? -12.755 12.086 13.316 1.00 56.09 194 ASN A CA 1
ATOM 1347 C C . ASN A 1 194 ? -12.394 13.588 13.107 1.00 56.09 194 ASN A C 1
ATOM 1349 O O . ASN A 1 194 ? -12.589 14.137 12.036 1.00 56.09 194 ASN A O 1
ATOM 1353 N N . SER A 1 195 ? -11.888 14.318 14.098 1.00 55.22 195 SER A N 1
ATOM 1354 C CA . SER A 1 195 ? -11.791 15.787 14.040 1.00 55.22 195 SER A CA 1
ATOM 1355 C C . SER A 1 195 ? -10.361 16.330 14.003 1.00 55.22 195 SER A C 1
ATOM 1357 O O . SER A 1 195 ? -10.187 17.547 14.015 1.00 55.22 195 SER A O 1
ATOM 1359 N N . ALA A 1 196 ? -9.343 15.467 13.995 1.00 60.09 196 ALA A N 1
ATOM 1360 C CA . ALA A 1 196 ? -7.947 15.882 14.088 1.00 60.09 196 ALA A CA 1
ATOM 1361 C C . ALA A 1 196 ? -7.220 15.848 12.728 1.00 60.09 196 ALA A C 1
ATOM 1363 O O . ALA A 1 196 ? -7.646 15.186 11.785 1.00 60.09 196 ALA A O 1
ATOM 1364 N N . GLY A 1 197 ? -6.133 16.618 12.614 1.00 69.75 197 GLY A N 1
ATOM 1365 C CA . GLY A 1 197 ? -5.249 16.577 11.447 1.00 69.75 197 GLY A CA 1
ATOM 1366 C C . GLY A 1 197 ? -4.423 15.290 11.414 1.00 69.75 197 GLY A C 1
ATOM 1367 O O . GLY A 1 197 ? -4.244 14.644 12.446 1.00 69.75 197 GLY A O 1
ATOM 1368 N N . ALA A 1 198 ? -3.905 14.932 10.237 1.00 79.25 198 ALA A N 1
ATOM 1369 C CA . ALA A 1 198 ? -3.089 13.735 10.071 1.00 79.25 198 ALA A CA 1
ATOM 1370 C C . ALA A 1 198 ? -1.895 13.703 11.045 1.00 79.25 198 ALA A C 1
ATOM 1372 O O . ALA A 1 198 ? -1.325 14.737 11.386 1.00 79.25 198 ALA A O 1
ATOM 1373 N N . GLU A 1 199 ? -1.494 12.508 11.474 1.00 84.88 199 GLU A N 1
ATOM 1374 C CA . GLU A 1 199 ? -0.327 12.305 12.344 1.00 84.88 199 GLU A CA 1
ATOM 1375 C C . GLU A 1 199 ? 0.670 11.379 11.648 1.00 84.88 199 GLU A C 1
ATOM 1377 O O . GLU A 1 199 ? 0.287 10.311 11.157 1.00 84.88 199 GLU A O 1
ATOM 1382 N N . LEU A 1 200 ? 1.943 11.782 11.619 1.00 86.81 200 LEU A N 1
ATOM 1383 C CA . LEU A 1 200 ? 3.029 10.998 11.042 1.00 86.81 200 LEU A CA 1
ATOM 1384 C C . LEU A 1 200 ? 3.318 9.805 11.956 1.00 86.81 200 LEU A C 1
ATOM 1386 O O . LEU A 1 200 ? 3.703 9.989 13.106 1.00 86.81 200 LEU A O 1
ATOM 1390 N N . MET A 1 201 ? 3.167 8.584 11.444 1.00 87.00 201 MET A N 1
ATOM 1391 C CA . MET A 1 201 ? 3.411 7.363 12.222 1.00 87.00 201 MET A CA 1
ATOM 1392 C C . MET A 1 201 ? 4.801 6.777 11.975 1.00 87.00 201 MET A C 1
ATOM 1394 O O . MET A 1 201 ? 5.445 6.271 12.889 1.00 87.00 201 MET A O 1
ATOM 1398 N N . THR A 1 202 ? 5.270 6.788 10.730 1.00 89.75 202 THR A N 1
ATOM 1399 C CA . THR A 1 202 ? 6.576 6.251 10.327 1.00 89.75 202 THR A CA 1
ATOM 1400 C C . THR A 1 202 ? 6.983 6.911 9.016 1.00 89.75 202 THR A C 1
ATOM 1402 O O . THR A 1 202 ? 6.135 7.173 8.164 1.00 89.75 202 THR A O 1
ATOM 1405 N N . ARG A 1 203 ? 8.279 7.183 8.864 1.00 91.12 203 ARG A N 1
ATOM 1406 C CA . ARG A 1 203 ? 8.902 7.601 7.609 1.00 91.12 203 ARG A CA 1
ATOM 1407 C C . ARG A 1 203 ? 10.161 6.779 7.400 1.00 91.12 203 ARG A C 1
ATOM 1409 O O . ARG A 1 203 ? 10.983 6.674 8.307 1.00 91.12 203 ARG A O 1
ATOM 1416 N N . MET A 1 204 ? 10.307 6.238 6.206 1.00 91.88 204 MET A N 1
ATOM 1417 C CA . MET A 1 204 ? 11.453 5.450 5.782 1.00 91.88 204 MET A CA 1
ATOM 1418 C C . MET A 1 204 ? 11.861 5.888 4.387 1.00 91.88 204 MET A C 1
ATOM 1420 O O . MET A 1 204 ? 11.005 6.293 3.610 1.00 91.88 204 MET A O 1
ATOM 1424 N N . VAL A 1 205 ? 13.151 5.841 4.073 1.00 91.38 205 VAL A N 1
ATOM 1425 C CA . VAL A 1 205 ? 13.656 6.219 2.752 1.00 91.38 205 VAL A CA 1
ATOM 1426 C C . VAL A 1 205 ? 14.368 5.027 2.14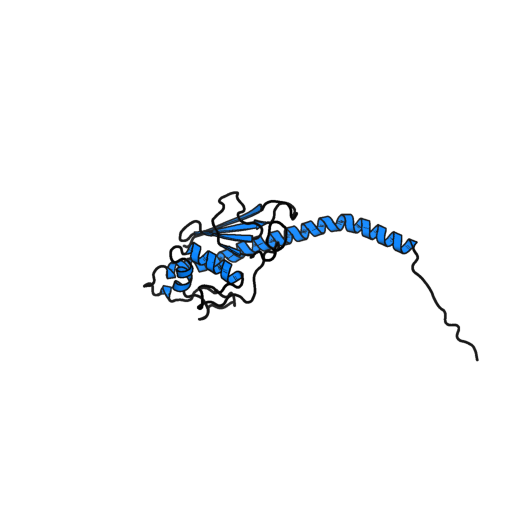6 1.00 91.38 205 VAL A C 1
ATOM 1428 O O . VAL A 1 205 ? 15.254 4.443 2.762 1.00 91.38 205 VAL A O 1
ATOM 1431 N N . ILE A 1 206 ? 13.950 4.698 0.936 1.00 92.31 206 ILE A N 1
ATOM 1432 C CA . ILE A 1 206 ? 14.444 3.615 0.104 1.00 92.31 206 ILE A CA 1
ATOM 1433 C C . ILE A 1 206 ? 15.171 4.246 -1.070 1.00 92.31 206 ILE A C 1
ATOM 1435 O O . ILE A 1 206 ? 14.614 5.102 -1.755 1.00 92.31 206 ILE A O 1
ATOM 1439 N N . ALA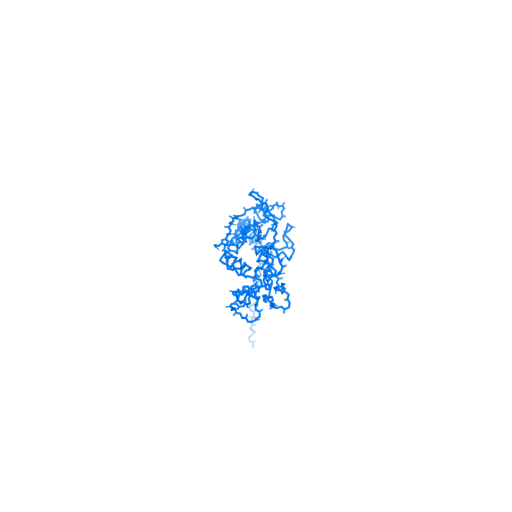 A 1 207 ? 16.399 3.809 -1.309 1.00 89.00 207 ALA A N 1
ATOM 1440 C CA . ALA A 1 207 ? 17.143 4.119 -2.518 1.00 89.00 207 ALA A CA 1
ATOM 1441 C C . ALA A 1 207 ? 17.484 2.815 -3.240 1.00 89.00 207 ALA A C 1
ATOM 1443 O O . ALA A 1 207 ? 17.843 1.837 -2.578 1.00 89.00 207 ALA A O 1
ATOM 1444 N N . SER A 1 208 ? 17.397 2.839 -4.573 1.00 85.00 208 SER A N 1
ATOM 1445 C CA . SER A 1 208 ? 18.014 1.823 -5.435 1.00 85.00 208 SER A CA 1
ATOM 1446 C C . SER A 1 208 ? 19.485 1.662 -5.073 1.00 85.00 208 SER A C 1
ATOM 1448 O O . SER A 1 208 ? 20.168 2.662 -4.825 1.00 85.00 208 SER A O 1
ATOM 1450 N N . GLN A 1 209 ? 19.964 0.419 -5.085 1.00 68.19 209 GLN A N 1
ATOM 1451 C CA . GLN A 1 209 ? 21.400 0.129 -5.057 1.00 68.19 209 GLN A CA 1
ATOM 1452 C C . GLN A 1 209 ? 22.012 0.246 -6.452 1.00 68.19 209 GLN A C 1
ATOM 1454 O O . GLN A 1 209 ? 21.242 0.144 -7.436 1.00 68.19 209 GLN A O 1
#

Foldseek 3Di:
DDDDDDPPPPPDDDPVNVVVVVVVVVVVCVVVVLVVLLVLVVVLLVVLVVVLVVCQVQLLQQLVLLVQLLDVPRPQQQDFRHDLQPPVDGDQLGDRSVLLNVVVSQASLQSSQASNQQLQAQHARSPPSHGRHPHHAAFSCQPQQQHHVRHGQGHEDADPDPPDQPRARHFYFHDPDRFKTKTWGWYCAPSSHSPHHIDTDDIDMDGHD

Sequence (209 aa):
MGGLKAVNDKNGFTLIELLIVVAIIGILASIAIPGYIGSQEKSRKSVIIKAGRASESDMQHWINSAIKGAVPTNPAALLIEVDTDWNGAVTAVDCTNLNLFNVDGANAANAAALTYSGARFNATPCGAAGVAMNGAETSPWAGMNACAPLAPLFIAGVDPGAGNPGPACQVLLAPTGANTVAIVTSSNGPGGSNSAGAELMTRMVIASQ

Secondary structure (DSSP, 8-state):
-----------PPPHHHHHHHHHHHHHHHHHHHHHHHHHHHHHHHHHHHHHHHHHHHHHHHHHHHHHHHTSTTSGGGG-B-S-SS-SSS--TTSPBHHHHHTTTSS-HHHHHHHHHHHHTTT--TTGGG----SS--B-TTTTSTTS-TT-BSEEE-----TT---STTSEEEEE-SSSEEEEEEEES-GGG-TTSPPEEEEEEEEE--

Radius of gyration: 26.26 Å; chains: 1; bounding box: 84×56×64 Å

pLDDT: mean 85.88, std 10.95, range [49.31, 96.81]